Protein AF-A0A9P5GMZ1-F1 (afdb_monomer_lite)

Secondary structure (DSSP, 8-state):
---PPPP-----PPPPPBSS-HHHHHHHHTTTSBPPPPPTTS-S---SEEEEEEEEEPPPP----------SEEE---S--TTPEEEEEEESBSSSHHHHHHHTB-HHHHHHHHHHHHTSSPTTT----HHHHHHHHHGGGGSGGGTTS-HHHHHHHTTB-HHHHHHHT-GGGHHHHTTS-HHHHHHHHHHHHHHHHHHHHHHHHHHHHHHHHHHHHHTS-PPP--------------PPEEE--TTTTT--TTTEEE-S-PPPPTTEEEEEEEEEGGGGSTT--SB-TTS-B--GGGPBPS-SSS-SSS-B---BS-HHHHHHHHHHHHHH-TTS-EEEEEEEEEGGGT-

pLDDT: mean 80.07, std 18.97, range [28.88, 98.56]

Radius of gyration: 24.17 Å; chains: 1; bounding box: 65×78×61 Å

Foldseek 3Di:
DDDDDDDPPPDPDDFADFLDDPLLVVLCVVLVQWPDQDDCPPDDDPPQKTKGKFFEAEADFPPDDDDPDDFQAEDEDPDRDRPDIDIDIAGGHPDDLVLVVQLFFDSVLSVVLSVCVSPDDDCVVPVDDSLNSVLVLLCCCVDPVCVPPDLLVSCVVSGGHPLLSCLLVVVVLVVVSVQDDSSVSSSQLSVLSSLLSVLVSVLSNVVSVVSVVVVVVVPDDDDDDDDDDDDDDDDDPCRHYRYDHVVSLVDQPSRYGHDNDDDADDQWQKWKAKAFSSLQPVQHRCQDNVRDGDCRSQWDDACGPVRPPHIDHDIDSDVVVRVSRNVSNCSNHVSTHMDMDMDIGGPVVVD

Structure (mmCIF, N/CA/C/O backbone):
data_AF-A0A9P5GMZ1-F1
#
_entry.id   AF-A0A9P5GMZ1-F1
#
loop_
_atom_site.group_PDB
_atom_site.id
_atom_site.type_symbol
_atom_site.label_atom_id
_atom_site.label_alt_id
_atom_site.label_comp_id
_atom_site.label_asym_id
_atom_site.label_entity_id
_atom_site.label_seq_id
_atom_site.pdbx_PDB_ins_code
_atom_site.Cartn_x
_atom_site.Cartn_y
_atom_site.Cartn_z
_atom_site.occupancy
_atom_site.B_iso_or_equiv
_atom_site.auth_seq_id
_atom_site.auth_comp_id
_atom_site.auth_asym_id
_atom_site.auth_atom_id
_atom_site.pdbx_PDB_model_num
ATOM 1 N N . MET A 1 1 ? -35.185 -45.857 3.280 1.00 38.97 1 MET A N 1
ATOM 2 C CA . MET A 1 1 ? -34.157 -45.418 4.245 1.00 38.97 1 MET A CA 1
ATOM 3 C C . MET A 1 1 ? -33.843 -43.975 3.920 1.00 38.97 1 MET A C 1
ATOM 5 O O . MET A 1 1 ? -33.445 -43.698 2.798 1.00 38.97 1 MET A O 1
ATOM 9 N N . SER A 1 2 ? -34.189 -43.076 4.838 1.00 28.88 2 SER A N 1
ATOM 10 C CA . SER A 1 2 ? -34.120 -41.627 4.646 1.00 28.88 2 SER A CA 1
ATOM 11 C C . SER A 1 2 ? -32.676 -41.163 4.826 1.00 28.88 2 SER A C 1
ATOM 13 O O . SER A 1 2 ? -32.084 -41.439 5.868 1.00 28.88 2 SER A O 1
ATOM 15 N N . LEU A 1 3 ? -32.110 -40.498 3.820 1.00 32.78 3 LEU A N 1
ATOM 16 C CA . LEU A 1 3 ? -30.831 -39.801 3.936 1.00 32.78 3 LEU A CA 1
ATOM 17 C C . LEU A 1 3 ? -31.092 -38.498 4.696 1.00 32.78 3 LEU A C 1
ATOM 19 O O . LEU A 1 3 ? -31.653 -37.552 4.146 1.00 32.78 3 LEU A O 1
ATOM 23 N N . GLN A 1 4 ? -30.748 -38.478 5.982 1.00 30.50 4 GLN A N 1
ATOM 24 C CA . GLN A 1 4 ? -30.703 -37.244 6.756 1.00 30.50 4 GLN A CA 1
ATOM 25 C C . GLN A 1 4 ? -29.521 -36.405 6.269 1.00 30.50 4 GLN A C 1
ATOM 27 O O . GLN A 1 4 ? -28.371 -36.838 6.337 1.00 30.50 4 GLN A O 1
ATOM 32 N N . ALA A 1 5 ? -29.829 -35.209 5.770 1.00 33.34 5 ALA A N 1
ATOM 33 C CA . ALA A 1 5 ? -28.854 -34.160 5.535 1.00 33.34 5 ALA A CA 1
ATOM 34 C C . ALA A 1 5 ? -28.214 -33.762 6.873 1.00 33.34 5 ALA A C 1
ATOM 36 O O . ALA A 1 5 ? -28.912 -33.466 7.844 1.00 33.34 5 ALA A O 1
ATOM 37 N N . ILE A 1 6 ? -26.884 -33.792 6.911 1.00 30.78 6 ILE A N 1
ATOM 38 C CA . ILE A 1 6 ? -26.080 -33.258 8.008 1.00 30.78 6 ILE A CA 1
ATOM 39 C C . ILE A 1 6 ? -26.164 -31.727 7.902 1.00 3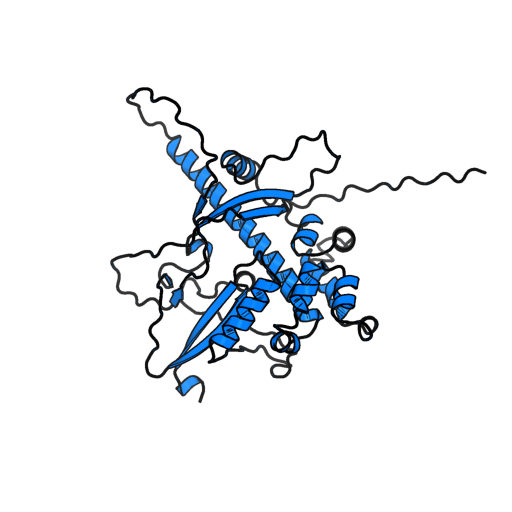0.78 6 ILE A C 1
ATOM 41 O O . ILE A 1 6 ? -25.919 -31.204 6.814 1.00 30.78 6 ILE A O 1
ATOM 45 N N . PRO A 1 7 ? -26.528 -30.995 8.968 1.00 30.86 7 PRO A N 1
ATOM 46 C CA . PRO A 1 7 ? -26.511 -29.542 8.930 1.00 30.86 7 PRO A CA 1
ATOM 47 C C . PRO A 1 7 ? -25.060 -29.055 8.880 1.00 30.86 7 PRO A C 1
ATOM 49 O O . PRO A 1 7 ? -24.250 -29.440 9.726 1.00 30.86 7 PRO A O 1
ATOM 52 N N . GLU A 1 8 ? -24.740 -28.209 7.899 1.00 31.30 8 GLU A N 1
ATOM 53 C CA . GLU A 1 8 ? -23.496 -27.441 7.878 1.00 31.30 8 GLU A CA 1
ATOM 54 C C . GLU A 1 8 ? -23.485 -26.499 9.085 1.00 31.30 8 GLU A C 1
ATOM 56 O O . GLU A 1 8 ? -24.127 -25.449 9.109 1.00 31.30 8 GLU A O 1
ATOM 61 N N . HIS A 1 9 ? -22.777 -26.914 10.131 1.00 29.08 9 HIS A N 1
ATOM 62 C CA . HIS A 1 9 ? -22.384 -26.034 11.215 1.00 29.08 9 HIS A CA 1
ATOM 63 C C . HIS A 1 9 ? -21.284 -25.117 10.672 1.00 29.08 9 HIS A C 1
ATOM 65 O O . HIS A 1 9 ? -20.116 -25.501 10.631 1.00 29.08 9 HIS A O 1
ATOM 71 N N . HIS A 1 10 ? -21.651 -23.906 10.250 1.00 34.41 10 HIS A N 1
ATOM 72 C CA . HIS A 1 10 ? -20.698 -22.804 10.177 1.00 34.41 10 HIS A CA 1
ATOM 73 C C . HIS A 1 10 ? -20.187 -22.569 11.602 1.00 34.41 10 HIS A C 1
ATOM 75 O O . HIS A 1 10 ? -20.906 -22.051 12.453 1.00 34.41 10 HIS A O 1
ATOM 81 N N . ALA A 1 11 ? -18.986 -23.063 11.898 1.00 38.03 11 ALA A N 1
ATOM 82 C CA . ALA A 1 11 ? -18.299 -22.709 13.124 1.00 38.03 11 ALA A CA 1
ATOM 83 C C . ALA A 1 11 ? -17.930 -21.227 13.016 1.00 38.03 11 ALA A C 1
ATOM 85 O O . ALA A 1 11 ? -17.175 -20.853 12.119 1.00 38.03 11 ALA A O 1
ATOM 86 N N . ASP A 1 12 ? -18.490 -20.398 13.896 1.00 46.97 12 ASP A N 1
ATOM 87 C CA . ASP A 1 12 ? -18.088 -19.002 14.033 1.00 46.97 12 ASP A CA 1
ATOM 88 C C . ASP A 1 12 ? -16.585 -18.970 14.323 1.00 46.97 12 ASP A C 1
ATOM 90 O O . ASP A 1 12 ? -16.119 -19.413 15.378 1.00 46.97 12 ASP A O 1
ATOM 94 N N . LEU A 1 13 ? -15.815 -18.515 13.337 1.00 49.97 13 LEU A N 1
ATOM 95 C CA . LEU A 1 13 ? -14.371 -18.401 13.455 1.00 49.97 13 LEU A CA 1
ATOM 96 C C . LEU A 1 13 ? -14.048 -17.381 14.557 1.00 49.97 13 LEU A C 1
ATOM 98 O O . LEU A 1 13 ? -14.678 -16.320 14.617 1.00 49.97 13 LEU A O 1
ATOM 102 N N . PRO A 1 14 ? -13.086 -17.678 15.447 1.00 48.94 14 PRO A N 1
ATOM 103 C CA . PRO A 1 14 ? -12.732 -16.766 16.522 1.00 48.94 14 PRO A CA 1
ATOM 104 C C . PRO A 1 14 ? -12.206 -15.456 15.933 1.00 48.94 14 PRO A C 1
ATOM 106 O O . PRO A 1 14 ? -11.262 -15.456 15.148 1.00 48.94 14 PRO A O 1
ATOM 109 N N . SER A 1 15 ? -12.806 -14.331 16.323 1.00 58.62 15 SER A N 1
ATOM 110 C CA . SER A 1 15 ? -12.345 -13.007 15.904 1.00 58.62 15 SER A CA 1
ATOM 111 C C . SER A 1 15 ? -10.992 -12.700 16.556 1.00 58.62 15 SER A C 1
ATOM 113 O O . SER A 1 15 ? -10.817 -12.915 17.758 1.00 58.62 15 SER A O 1
ATOM 115 N N . GLY A 1 16 ? -10.035 -12.192 15.772 1.00 61.75 16 GLY A N 1
ATOM 116 C CA . GLY A 1 16 ? -8.729 -11.750 16.269 1.00 61.75 16 GLY A CA 1
ATOM 117 C C . GLY A 1 16 ? -8.813 -10.589 17.279 1.00 61.75 16 GLY A C 1
ATOM 118 O O . GLY A 1 16 ? -9.892 -10.035 17.517 1.00 61.75 16 GLY A O 1
ATOM 119 N N . PRO A 1 17 ? -7.680 -10.190 17.889 1.00 75.31 17 PRO A N 1
ATOM 120 C CA . PRO A 1 17 ? -7.644 -9.072 18.831 1.00 75.31 17 PRO A CA 1
ATOM 121 C C . PRO A 1 17 ? -8.205 -7.785 18.203 1.00 75.31 17 PRO A C 1
ATOM 123 O O . PRO A 1 17 ? -7.976 -7.480 17.031 1.00 75.31 17 PRO A O 1
ATOM 126 N N . SER A 1 18 ? -8.969 -7.027 18.998 1.00 81.69 18 SER A N 1
ATOM 127 C CA . SER A 1 18 ? -9.595 -5.775 18.554 1.00 81.69 18 SER A CA 1
ATOM 128 C C . SER A 1 18 ? -8.550 -4.691 18.307 1.00 81.69 18 SER A C 1
ATOM 130 O O . SER A 1 18 ? -7.739 -4.389 19.183 1.00 81.69 18 SER A O 1
ATOM 132 N N . VAL A 1 19 ? -8.652 -4.026 17.157 1.00 88.62 19 VAL A N 1
ATOM 133 C CA . VAL A 1 19 ? -7.788 -2.907 16.751 1.00 88.62 19 VAL A CA 1
ATOM 134 C C . VAL A 1 19 ? -8.038 -1.667 17.607 1.00 88.62 19 VAL A C 1
ATOM 136 O O . VAL A 1 19 ? -7.125 -0.891 17.888 1.00 88.62 19 VAL A O 1
ATOM 139 N N . PHE A 1 20 ? -9.285 -1.445 18.024 1.00 90.31 20 PHE A N 1
ATOM 140 C CA . PHE A 1 20 ? -9.672 -0.271 18.801 1.00 90.31 20 PHE A CA 1
ATOM 141 C C . PHE A 1 20 ? -10.100 -0.672 20.209 1.00 90.31 20 PHE A C 1
ATOM 143 O O . PHE A 1 20 ? -10.841 -1.634 20.417 1.00 90.31 20 PHE A O 1
ATOM 150 N N . THR A 1 21 ? -9.693 0.118 21.200 1.00 92.19 21 THR A N 1
ATOM 151 C CA . THR A 1 21 ? -10.260 0.015 22.549 1.00 92.19 21 THR A CA 1
ATOM 152 C C . THR A 1 21 ? -11.706 0.511 22.549 1.00 92.19 21 THR A C 1
ATOM 154 O O . THR A 1 21 ? -12.061 1.430 21.808 1.00 92.19 21 THR A O 1
ATOM 157 N N . LEU A 1 22 ? -12.540 -0.006 23.457 1.00 90.50 22 LEU A N 1
ATOM 158 C CA . LEU A 1 22 ? -13.929 0.452 23.603 1.00 90.50 22 LEU A CA 1
ATOM 159 C C . LEU A 1 22 ? -14.025 1.973 23.829 1.00 90.50 22 LEU A C 1
ATOM 161 O O . LEU A 1 22 ? -14.953 2.628 23.359 1.00 90.50 22 LEU A O 1
ATOM 165 N N . GLN A 1 23 ? -13.044 2.552 24.528 1.00 91.50 23 GLN A N 1
ATOM 166 C CA . GLN A 1 23 ? -12.979 3.995 24.748 1.00 91.50 23 GLN A CA 1
ATOM 167 C C . GLN A 1 23 ? -12.700 4.770 23.452 1.00 91.50 23 GLN A C 1
ATOM 169 O O . GLN A 1 23 ? -13.291 5.831 23.246 1.00 91.50 23 GLN A O 1
ATOM 174 N N . GLN A 1 24 ? -11.822 4.258 22.584 1.00 92.94 24 GLN A N 1
ATOM 175 C CA . GLN A 1 24 ? -11.557 4.856 21.275 1.00 92.94 24 GLN A CA 1
ATOM 176 C C . GLN A 1 24 ? -12.780 4.753 20.364 1.00 92.94 24 GLN A C 1
ATOM 178 O O . GLN A 1 24 ? -13.147 5.761 19.768 1.00 92.94 24 GLN A O 1
ATOM 183 N N . ILE A 1 25 ? -13.450 3.593 20.324 1.00 91.44 25 ILE A N 1
ATOM 184 C CA . ILE A 1 25 ? -14.681 3.389 19.541 1.00 91.44 25 ILE A CA 1
ATOM 185 C C . ILE A 1 25 ? -15.734 4.429 19.932 1.00 91.44 25 ILE A C 1
ATOM 187 O O . ILE A 1 25 ? -16.154 5.214 19.086 1.00 91.44 25 ILE A O 1
ATOM 191 N N . ARG A 1 26 ? -16.064 4.530 21.228 1.00 91.06 26 ARG A N 1
ATOM 192 C CA . ARG A 1 26 ? -17.023 5.531 21.729 1.00 91.06 26 ARG A CA 1
ATOM 193 C C . ARG A 1 26 ? -16.610 6.957 21.375 1.00 91.06 26 ARG A C 1
ATOM 195 O O . ARG A 1 26 ? -17.437 7.762 20.971 1.00 91.06 26 ARG A O 1
ATOM 202 N N . CYS A 1 27 ? -15.322 7.283 21.499 1.00 91.50 27 CYS A N 1
ATOM 203 C CA . CYS A 1 27 ? -14.821 8.613 21.155 1.00 91.50 27 CYS A CA 1
ATOM 204 C C . CYS A 1 27 ? -14.981 8.942 19.659 1.00 91.50 27 CYS A C 1
ATOM 206 O O . CYS A 1 27 ? -15.192 10.108 19.316 1.00 91.50 27 CYS A O 1
ATOM 208 N N . LEU A 1 28 ? -14.827 7.952 18.777 1.00 91.75 28 LEU A N 1
ATOM 209 C CA . LEU A 1 28 ? -14.994 8.111 17.332 1.00 91.75 28 LEU A CA 1
ATOM 210 C C . LEU A 1 28 ? -16.475 8.153 16.928 1.00 91.75 28 LEU A C 1
ATOM 212 O O . LEU A 1 28 ? -16.826 8.924 16.038 1.00 91.75 28 LEU A O 1
ATOM 216 N N . GLU A 1 29 ? -17.341 7.398 17.605 1.00 91.69 29 GLU A N 1
ATOM 217 C CA . GLU A 1 29 ? -18.803 7.446 17.442 1.00 91.69 29 GLU A CA 1
ATOM 218 C C . GLU A 1 29 ? -19.382 8.794 17.886 1.00 91.69 29 GLU A C 1
ATOM 220 O O . GLU A 1 29 ? -20.128 9.424 17.144 1.00 91.69 29 GLU A O 1
ATOM 225 N N . GLU A 1 30 ? -18.972 9.303 19.054 1.00 89.50 30 GLU A N 1
ATOM 226 C CA . GLU A 1 30 ? -19.336 10.646 19.536 1.00 89.50 30 GLU A CA 1
ATOM 227 C C . GLU A 1 30 ? -18.881 11.761 18.581 1.00 89.50 30 GLU A C 1
ATOM 229 O O . GLU A 1 30 ? -19.400 12.874 18.624 1.00 89.50 30 GLU A O 1
ATOM 234 N N . ALA A 1 31 ? -17.866 11.493 17.757 1.00 87.25 31 ALA A N 1
ATOM 235 C CA . ALA A 1 31 ? -17.386 12.411 16.731 1.00 87.25 31 ALA A CA 1
ATOM 236 C C . ALA A 1 31 ? -18.064 12.195 15.366 1.00 87.25 31 ALA A C 1
ATOM 238 O O . ALA A 1 31 ? -17.656 12.843 14.410 1.00 87.25 31 ALA A O 1
ATOM 239 N N . ALA A 1 32 ? -19.040 11.286 15.260 1.00 88.50 32 ALA A N 1
ATOM 240 C CA . ALA A 1 32 ? -19.669 10.868 14.005 1.00 88.50 32 ALA A CA 1
ATOM 241 C C . ALA A 1 32 ? -18.669 10.382 12.931 1.00 88.50 32 ALA A C 1
ATOM 243 O O . ALA A 1 32 ? -18.968 10.425 11.740 1.00 88.50 32 ALA A O 1
ATOM 244 N N . ILE A 1 33 ? -17.484 9.913 13.351 1.00 89.56 33 ILE A N 1
ATOM 245 C CA . ILE A 1 33 ? -16.459 9.351 12.457 1.00 89.56 33 ILE A CA 1
ATOM 246 C C . ILE A 1 33 ? -16.747 7.880 12.206 1.00 89.56 33 ILE A C 1
ATOM 248 O O . ILE A 1 33 ? -16.778 7.457 11.057 1.00 89.56 33 ILE A O 1
ATOM 252 N N . LEU A 1 34 ? -16.949 7.104 13.276 1.00 89.44 34 LEU A N 1
ATOM 253 C CA . LEU A 1 34 ? -17.457 5.741 13.165 1.00 89.44 34 LEU A CA 1
ATOM 254 C C . LEU A 1 34 ? -18.974 5.796 13.227 1.00 89.44 34 LEU A C 1
ATOM 256 O O . LEU A 1 34 ? -19.544 6.222 14.233 1.00 89.44 34 LEU A O 1
ATOM 260 N N . LEU A 1 35 ? -19.630 5.350 12.162 1.00 85.31 35 LEU A N 1
ATOM 261 C CA . LEU A 1 35 ? -21.081 5.265 12.154 1.00 85.31 35 LEU A CA 1
ATOM 262 C C . LEU A 1 35 ? -21.533 4.119 13.073 1.00 85.31 35 LEU A C 1
ATOM 264 O O . LEU A 1 35 ? -20.848 3.086 13.130 1.00 85.31 35 LEU A O 1
ATOM 268 N N . PRO A 1 36 ? -22.641 4.288 13.822 1.00 75.00 36 PRO A N 1
ATOM 269 C CA . PRO A 1 36 ? -23.199 3.226 14.647 1.00 75.00 36 PRO A CA 1
ATOM 270 C C . PRO A 1 36 ? -23.481 1.988 13.804 1.00 75.00 36 PRO A C 1
ATOM 272 O O . PRO A 1 36 ? -23.878 2.091 12.642 1.00 75.00 36 PRO A O 1
ATOM 275 N N . GLU A 1 37 ? -23.285 0.820 14.400 1.00 69.81 37 GLU A N 1
ATOM 276 C CA . GLU A 1 37 ? -23.692 -0.423 13.763 1.00 69.81 37 GLU A CA 1
ATOM 277 C C . GLU A 1 37 ? -25.227 -0.429 13.610 1.00 69.81 37 GLU A C 1
ATOM 279 O O . GLU A 1 37 ? -25.933 -0.053 14.557 1.00 69.81 37 GLU A O 1
ATOM 284 N N . PRO A 1 38 ? -25.776 -0.772 12.430 1.00 56.91 38 PRO A N 1
ATOM 285 C CA . PRO A 1 38 ? -27.218 -0.920 12.281 1.00 56.91 38 PRO A CA 1
ATOM 286 C C . PRO A 1 38 ? -27.727 -1.966 13.283 1.00 56.91 38 PRO A C 1
ATOM 288 O O . PRO A 1 38 ? -27.094 -2.997 13.490 1.00 56.91 38 PRO A O 1
ATOM 291 N N . GLN A 1 39 ? -28.847 -1.669 13.951 1.00 48.81 39 GLN A N 1
ATOM 292 C CA . GLN A 1 39 ? -29.361 -2.497 15.046 1.00 48.81 39 GLN A CA 1
ATOM 293 C C . GLN A 1 39 ? -29.516 -3.982 14.651 1.00 48.81 39 GLN A C 1
ATOM 295 O O . GLN A 1 39 ? -29.902 -4.263 13.515 1.00 48.81 39 GLN A O 1
ATOM 300 N N . PRO A 1 40 ? -29.317 -4.925 15.599 1.00 48.59 40 PRO A N 1
ATOM 301 C CA . PRO A 1 40 ? -29.190 -6.375 15.364 1.00 48.59 40 PRO A CA 1
ATOM 302 C C . PRO A 1 40 ? -30.437 -7.087 14.802 1.00 48.59 40 PRO A C 1
ATOM 304 O O . PRO A 1 40 ? -30.463 -8.309 14.698 1.00 48.59 40 PRO A O 1
ATOM 307 N N . ASN A 1 41 ? -31.473 -6.352 14.402 1.00 41.69 41 ASN A N 1
ATOM 308 C CA . ASN A 1 41 ? -32.699 -6.919 13.844 1.00 41.69 41 ASN A CA 1
ATOM 309 C C . ASN A 1 41 ? -32.604 -7.181 12.326 1.00 41.69 41 ASN A C 1
ATOM 311 O O . ASN A 1 41 ? -33.591 -7.594 11.720 1.00 41.69 41 ASN A O 1
ATOM 315 N N . ALA A 1 42 ? -31.437 -6.967 11.706 1.00 41.31 42 ALA A N 1
ATOM 316 C CA . ALA A 1 42 ? -31.177 -7.286 10.304 1.00 41.31 42 ALA A CA 1
ATOM 317 C C . ALA A 1 42 ? -29.862 -8.080 10.145 1.00 41.31 42 ALA A C 1
ATOM 319 O O . ALA A 1 42 ? -28.789 -7.520 9.952 1.00 41.31 42 ALA A O 1
ATOM 320 N N . SER A 1 43 ? -30.005 -9.408 10.156 1.00 36.84 43 SER A N 1
ATOM 321 C CA . SER A 1 43 ? -28.990 -10.438 9.875 1.00 36.84 43 SER A CA 1
ATOM 322 C C . SER A 1 43 ? -27.922 -10.671 10.956 1.00 36.84 43 SER A C 1
ATOM 324 O O . SER A 1 43 ? -27.332 -9.753 11.510 1.00 36.84 43 SER A O 1
ATOM 326 N N . ALA A 1 44 ? -27.697 -11.951 11.250 1.00 33.72 44 ALA A N 1
ATOM 327 C CA . ALA A 1 44 ? -26.993 -12.480 12.413 1.00 33.72 44 ALA A CA 1
ATOM 328 C C . ALA A 1 44 ? -25.458 -12.336 12.403 1.00 33.72 44 ALA A C 1
ATOM 330 O O . ALA A 1 44 ? -24.806 -12.953 13.235 1.00 33.72 44 ALA A O 1
ATOM 331 N N . ASN A 1 45 ? -24.877 -11.508 11.533 1.00 39.34 45 ASN A N 1
ATOM 332 C CA . ASN A 1 45 ? -23.431 -11.314 11.473 1.00 39.34 45 ASN A CA 1
ATOM 333 C C . ASN A 1 45 ? -23.124 -9.825 11.649 1.00 39.34 45 ASN A C 1
ATOM 335 O O . ASN A 1 45 ? -23.180 -9.061 10.685 1.00 39.34 45 ASN A O 1
ATOM 339 N N . ALA A 1 46 ? -22.798 -9.414 12.880 1.00 54.28 46 ALA A N 1
ATOM 340 C CA . ALA A 1 46 ? -22.074 -8.166 13.115 1.00 54.28 46 ALA A CA 1
ATOM 341 C C . ALA A 1 46 ? -20.835 -8.206 12.214 1.00 54.28 46 ALA A C 1
ATOM 343 O O . ALA A 1 46 ? -19.986 -9.078 12.382 1.00 54.28 46 ALA A O 1
ATOM 344 N N . SER A 1 47 ? -20.786 -7.367 11.178 1.00 65.69 47 SER A N 1
ATOM 345 C CA . SER A 1 47 ? -20.028 -7.661 9.953 1.00 65.69 47 SER A CA 1
ATOM 346 C C . SER A 1 47 ? -18.505 -7.528 10.090 1.00 65.69 47 SER A C 1
ATOM 348 O O . SER A 1 47 ? -17.845 -7.255 9.092 1.00 65.69 47 SER A O 1
ATOM 350 N N . GLY A 1 48 ? -17.963 -7.549 11.315 1.00 81.94 48 GLY A N 1
ATOM 351 C CA . GLY A 1 48 ? -16.550 -7.324 11.647 1.00 81.94 48 GLY A CA 1
ATOM 352 C C . GLY A 1 48 ? -15.987 -5.961 11.207 1.00 81.94 48 GLY A C 1
ATOM 353 O O . GLY A 1 48 ? -14.837 -5.636 11.506 1.00 81.94 48 GLY A O 1
ATOM 354 N N . LYS A 1 49 ? -16.793 -5.145 10.517 1.00 89.25 49 LYS A N 1
ATOM 355 C CA . LYS A 1 49 ? -16.443 -3.887 9.854 1.00 89.25 49 LYS A CA 1
ATOM 356 C C . LYS A 1 49 ? -17.251 -2.745 10.447 1.00 89.25 49 LYS A C 1
ATOM 358 O O . LYS A 1 49 ? -18.397 -2.913 10.857 1.00 89.25 49 LYS A O 1
ATOM 363 N N . ARG A 1 50 ? -16.678 -1.545 10.432 1.00 89.50 50 ARG A N 1
ATOM 364 C CA . ARG A 1 50 ? -17.382 -0.306 10.774 1.00 89.50 50 ARG A CA 1
ATOM 365 C C . ARG A 1 50 ? -17.211 0.713 9.665 1.00 89.50 50 ARG A C 1
ATOM 367 O O . ARG A 1 50 ? -16.122 0.874 9.124 1.00 89.50 50 ARG A O 1
ATOM 374 N N . LYS A 1 51 ? -18.284 1.438 9.360 1.00 90.62 51 LYS A N 1
ATOM 375 C CA . LYS A 1 51 ? -18.241 2.506 8.366 1.00 90.62 51 LYS A CA 1
ATOM 376 C C . LYS A 1 51 ? -17.600 3.757 8.961 1.00 90.62 51 LYS A C 1
ATOM 378 O O . LYS A 1 51 ? -18.049 4.256 9.994 1.00 90.62 51 LYS A O 1
ATOM 383 N N . VAL A 1 52 ? -16.571 4.257 8.290 1.00 88.50 52 VAL A N 1
ATOM 384 C CA . VAL A 1 52 ? -15.887 5.518 8.578 1.00 88.50 52 VAL A CA 1
ATOM 385 C C . VAL A 1 52 ? -16.463 6.603 7.675 1.00 88.50 52 VAL A C 1
ATOM 387 O O . VAL A 1 52 ? -16.657 6.370 6.486 1.00 88.50 52 VAL A O 1
ATOM 390 N N . SER A 1 53 ? -16.719 7.791 8.220 1.00 89.56 53 SER A N 1
ATOM 391 C CA . SER A 1 53 ? -17.105 8.983 7.462 1.00 89.56 53 SER A CA 1
ATOM 392 C C . SER A 1 53 ? -16.373 10.205 8.010 1.00 89.56 53 SER A C 1
ATOM 394 O O . SER A 1 53 ? -16.691 10.688 9.095 1.00 89.56 53 SER A O 1
ATOM 396 N N . ALA A 1 54 ? -15.371 10.703 7.283 1.00 84.62 54 ALA A N 1
ATOM 397 C CA . ALA A 1 54 ? -14.571 11.844 7.728 1.00 84.62 54 ALA A CA 1
ATOM 398 C C . ALA A 1 54 ? -13.982 12.642 6.560 1.00 84.62 54 ALA A C 1
ATOM 400 O O . ALA A 1 54 ? -13.773 12.125 5.461 1.00 84.62 54 ALA A O 1
ATOM 401 N N . VAL A 1 55 ? -13.671 13.910 6.830 1.00 83.25 55 VAL A N 1
ATOM 402 C CA . VAL A 1 55 ? -12.850 14.749 5.947 1.00 83.25 55 VAL A CA 1
ATOM 403 C C . VAL A 1 55 ? -11.405 14.691 6.432 1.00 83.25 55 VAL A C 1
ATOM 405 O O . VAL A 1 55 ? -11.147 14.924 7.613 1.00 83.25 55 VAL A O 1
ATOM 408 N N . PHE A 1 56 ? -10.461 14.409 5.535 1.00 79.81 56 PHE A N 1
ATOM 409 C CA . PHE A 1 56 ? -9.029 14.395 5.843 1.00 79.81 56 PHE A CA 1
ATOM 410 C C . PHE A 1 56 ? -8.368 15.656 5.287 1.00 79.81 56 PHE A C 1
ATOM 412 O O . PHE A 1 56 ? -8.459 15.934 4.091 1.00 79.81 56 PHE A O 1
ATOM 419 N N . SER A 1 57 ? -7.704 16.415 6.156 1.00 77.25 57 SER A N 1
ATOM 420 C CA . SER A 1 57 ? -7.039 17.668 5.785 1.00 77.25 57 SER A CA 1
ATOM 421 C C . SER A 1 57 ? -5.529 17.490 5.705 1.00 77.25 57 SER A C 1
ATOM 423 O O . SER A 1 57 ? -4.933 16.908 6.612 1.00 77.25 57 SER A O 1
ATOM 425 N N . ALA A 1 58 ? -4.921 18.058 4.660 1.00 70.19 58 ALA A N 1
ATOM 426 C CA . ALA A 1 58 ? -3.474 18.061 4.470 1.00 70.19 58 ALA A CA 1
ATOM 427 C C . ALA A 1 58 ? -2.734 18.781 5.618 1.00 70.19 58 ALA A C 1
ATOM 429 O O . ALA A 1 58 ? -3.265 19.753 6.177 1.00 70.19 58 ALA A O 1
ATOM 430 N N . PRO A 1 59 ? -1.487 18.376 5.919 1.00 68.75 59 PRO A N 1
ATOM 431 C CA . PRO A 1 59 ? -0.581 19.157 6.750 1.00 68.75 59 PRO A CA 1
ATOM 432 C C . PRO A 1 59 ? -0.448 20.594 6.232 1.00 68.75 59 PRO A C 1
ATOM 434 O O . PRO A 1 59 ? -0.195 20.822 5.051 1.00 68.75 59 PRO A O 1
ATOM 437 N N . ARG A 1 60 ? -0.605 21.581 7.119 1.00 65.75 60 ARG A N 1
ATOM 438 C CA . ARG A 1 60 ? -0.365 22.993 6.784 1.00 65.75 60 ARG A CA 1
ATOM 439 C C . ARG A 1 60 ? 1.131 23.295 6.846 1.00 65.75 60 ARG A C 1
ATOM 441 O O . ARG A 1 60 ? 1.802 22.809 7.755 1.00 65.75 60 ARG A O 1
ATOM 448 N N . SER A 1 61 ? 1.627 24.144 5.941 1.00 57.84 61 SER A N 1
ATOM 449 C CA . SER A 1 61 ? 2.977 24.706 6.051 1.00 57.84 61 SER A CA 1
ATOM 450 C C . SER A 1 61 ? 3.130 25.402 7.399 1.00 57.84 61 SER A C 1
ATOM 452 O O . SER A 1 61 ? 2.425 26.365 7.705 1.00 57.84 61 SER A O 1
ATOM 454 N N . VAL A 1 62 ? 4.045 24.894 8.217 1.00 54.41 62 VAL A N 1
ATOM 455 C CA . VAL A 1 62 ? 4.478 25.564 9.437 1.00 54.41 62 VAL A CA 1
ATOM 456 C C . VAL A 1 62 ? 5.503 26.617 9.044 1.00 54.41 62 VAL A C 1
ATOM 458 O O . VAL A 1 62 ? 6.661 26.316 8.782 1.00 54.41 62 VAL A O 1
ATOM 461 N N . SER A 1 63 ? 5.075 27.874 8.990 1.00 41.88 63 SER A N 1
ATOM 462 C CA . SER A 1 63 ? 5.979 29.021 8.974 1.00 41.88 63 SER A CA 1
ATOM 463 C C . SER A 1 63 ? 6.589 29.192 10.369 1.00 41.88 63 SER A C 1
ATOM 465 O O . SER A 1 63 ? 6.218 30.088 11.124 1.00 41.88 63 SER A O 1
ATOM 467 N N . SER A 1 64 ? 7.509 28.305 10.756 1.00 41.78 64 SER A N 1
ATOM 468 C CA . SER A 1 64 ? 8.304 28.502 11.966 1.00 41.78 64 SER A CA 1
ATOM 469 C C . SER A 1 64 ? 9.469 29.438 11.660 1.00 41.78 64 SER A C 1
ATOM 471 O O . SER A 1 64 ? 10.497 29.048 11.111 1.00 41.78 64 SER A O 1
ATOM 473 N N . SER A 1 65 ? 9.293 30.698 12.043 1.00 45.62 65 SER A N 1
ATOM 474 C CA . SER A 1 65 ? 10.389 31.612 12.337 1.00 45.62 65 SER A CA 1
ATOM 475 C C . SER A 1 65 ? 11.355 30.977 13.352 1.00 45.62 65 SER A C 1
ATOM 477 O O . SER A 1 65 ? 10.906 30.479 14.382 1.00 45.62 65 SER A O 1
ATOM 479 N N . SER A 1 66 ? 12.659 31.064 13.052 1.00 42.78 66 SER A N 1
ATOM 480 C CA . SER A 1 66 ? 13.849 30.794 13.890 1.00 42.78 66 SER A CA 1
ATOM 481 C C . SER A 1 66 ? 14.128 29.352 14.356 1.00 42.78 66 SER A C 1
ATOM 483 O O . SER A 1 66 ? 13.585 28.925 15.363 1.00 42.78 66 SER A O 1
ATOM 485 N N . THR A 1 67 ? 15.078 28.660 13.708 1.00 40.16 67 THR A N 1
ATOM 486 C CA . THR A 1 67 ? 16.493 28.525 14.144 1.00 40.16 67 THR A CA 1
ATOM 487 C C . THR A 1 67 ? 17.347 27.983 12.990 1.00 40.16 67 THR A C 1
ATOM 489 O O . THR A 1 67 ? 16.851 27.300 12.105 1.00 40.16 67 THR A O 1
ATOM 492 N N . SER A 1 68 ? 18.626 28.350 12.973 1.00 43.34 68 SER A N 1
ATOM 493 C CA . SER A 1 68 ? 19.630 28.136 11.922 1.00 43.34 68 SER A CA 1
ATOM 494 C C . SER A 1 68 ? 20.059 26.671 11.728 1.00 43.34 68 SER A C 1
ATOM 496 O O . SER A 1 68 ? 21.218 26.321 11.950 1.00 43.34 68 SER A O 1
ATOM 498 N N . SER A 1 69 ? 19.135 25.817 11.304 1.00 48.12 69 SER A N 1
ATOM 499 C CA . SER A 1 69 ? 19.406 24.446 10.868 1.00 48.12 69 SER A CA 1
ATOM 500 C C . SER A 1 69 ? 18.891 24.330 9.439 1.00 48.12 69 SER A C 1
ATOM 502 O O . SER A 1 69 ? 17.692 24.435 9.207 1.00 48.12 69 SER A O 1
ATOM 504 N N . SER A 1 70 ? 19.791 24.207 8.463 1.00 59.62 70 SER A N 1
ATOM 505 C CA . SER A 1 70 ? 19.387 23.974 7.075 1.00 59.62 70 SER A CA 1
ATOM 506 C C . SER A 1 70 ? 18.663 22.627 7.025 1.00 59.62 70 SER A C 1
ATOM 508 O O . SER A 1 70 ? 19.301 21.604 7.266 1.00 59.62 70 SER A O 1
ATOM 510 N N . SER A 1 71 ? 17.347 22.616 6.791 1.00 62.47 71 SER A N 1
ATOM 511 C CA . SER A 1 71 ? 16.577 21.374 6.644 1.00 62.47 71 SER A CA 1
ATOM 512 C C . SER A 1 71 ? 17.223 20.494 5.570 1.00 62.47 71 SER A C 1
ATOM 514 O O . SER A 1 71 ? 17.598 20.998 4.510 1.00 62.47 71 SER A O 1
ATOM 516 N N . SER A 1 72 ? 17.379 19.197 5.840 1.00 70.44 72 SER A N 1
ATOM 517 C CA . SER A 1 72 ? 17.989 18.248 4.898 1.00 70.44 72 SER A CA 1
ATOM 518 C C . SER A 1 72 ? 16.987 17.698 3.880 1.00 70.44 72 SER A C 1
ATOM 520 O O . SER A 1 72 ? 17.401 17.142 2.865 1.00 70.44 72 SER A O 1
ATOM 522 N N . ALA A 1 73 ? 15.683 17.876 4.118 1.00 76.94 73 ALA A N 1
ATOM 523 C CA . ALA A 1 73 ? 14.617 17.428 3.233 1.00 76.94 73 ALA A CA 1
ATOM 524 C C . ALA A 1 73 ? 13.420 18.388 3.208 1.00 76.94 73 ALA A C 1
ATOM 526 O O . ALA A 1 73 ? 13.163 19.148 4.147 1.00 76.94 73 ALA A O 1
ATOM 527 N N . SER A 1 74 ? 12.639 18.293 2.132 1.00 78.75 74 SER A N 1
ATOM 528 C CA . SER A 1 74 ? 11.366 18.991 1.989 1.00 78.75 74 SER A CA 1
ATOM 529 C C . SER A 1 74 ? 10.246 18.077 1.518 1.00 78.75 74 SER A C 1
ATOM 531 O O . SER A 1 74 ? 10.484 17.157 0.741 1.00 78.75 74 SER A O 1
ATOM 533 N N . VAL A 1 75 ? 9.018 18.374 1.942 1.00 79.75 75 VAL A N 1
ATOM 534 C CA . VAL A 1 75 ? 7.807 17.657 1.531 1.00 79.75 75 VAL A CA 1
ATOM 535 C C . VAL A 1 75 ? 6.785 18.648 0.990 1.00 79.75 75 VAL A C 1
ATOM 537 O O . VAL A 1 75 ? 6.446 19.627 1.652 1.00 79.75 75 VAL A O 1
ATOM 540 N N . ALA A 1 76 ? 6.255 18.357 -0.193 1.00 78.69 76 ALA A N 1
ATOM 541 C CA . ALA A 1 76 ? 5.107 19.043 -0.766 1.00 78.69 76 ALA A CA 1
ATOM 542 C C . ALA A 1 76 ? 3.912 18.085 -0.787 1.00 78.69 76 ALA A C 1
ATOM 544 O O . ALA A 1 76 ? 4.067 16.882 -1.002 1.00 78.69 76 ALA A O 1
ATOM 545 N N . THR A 1 77 ? 2.710 18.609 -0.550 1.00 74.50 77 THR A N 1
ATOM 546 C CA . THR A 1 77 ? 1.475 17.823 -0.657 1.00 74.50 77 THR A CA 1
ATOM 547 C C . THR A 1 77 ? 0.707 18.261 -1.895 1.00 74.50 77 THR A C 1
ATOM 549 O O . THR A 1 77 ? 0.457 19.448 -2.093 1.00 74.50 77 THR A O 1
ATOM 552 N N . HIS A 1 78 ? 0.332 17.300 -2.736 1.00 67.94 78 HIS A N 1
ATOM 553 C CA . HIS A 1 78 ? -0.412 17.538 -3.972 1.00 67.94 78 HIS A CA 1
ATOM 554 C C . HIS A 1 78 ? -1.697 16.712 -3.979 1.00 67.94 78 HIS A C 1
ATOM 556 O O . HIS A 1 78 ? -1.768 15.653 -3.362 1.00 67.94 78 HIS A O 1
ATOM 562 N N . GLY A 1 79 ? -2.735 17.206 -4.658 1.00 60.38 79 GLY A N 1
ATOM 563 C CA . GLY A 1 79 ? -3.974 16.449 -4.871 1.00 60.38 79 GLY A CA 1
ATOM 564 C C . GLY A 1 79 ? -4.880 16.281 -3.643 1.00 60.38 79 GLY A C 1
ATOM 565 O O . GLY A 1 79 ? -5.922 15.636 -3.752 1.00 60.38 79 GLY A O 1
ATOM 566 N N . PHE A 1 80 ? -4.553 16.882 -2.492 1.00 63.59 80 PHE A N 1
ATOM 567 C CA . PHE A 1 80 ? -5.467 16.903 -1.350 1.00 63.59 80 PHE A CA 1
ATOM 568 C C . PHE A 1 80 ? -6.706 17.735 -1.676 1.00 63.59 80 PHE A C 1
ATOM 570 O O . PHE A 1 80 ? -6.617 18.932 -1.943 1.00 63.59 80 PHE A O 1
ATOM 577 N N . GLN A 1 81 ? -7.874 17.098 -1.611 1.00 57.59 81 GLN A N 1
ATOM 578 C CA . GLN A 1 81 ? -9.166 17.767 -1.721 1.00 57.59 81 GLN A CA 1
ATOM 579 C C . GLN A 1 81 ? -9.751 17.945 -0.310 1.00 57.59 81 GLN A C 1
ATOM 581 O O . GLN A 1 81 ? -10.420 17.037 0.184 1.00 57.59 81 GLN A O 1
ATOM 586 N N . PRO A 1 82 ? -9.524 19.094 0.361 1.00 57.38 82 PRO A N 1
ATOM 587 C CA . PRO A 1 82 ? -9.852 19.292 1.779 1.00 57.38 82 PRO A CA 1
ATOM 588 C C . PRO A 1 82 ? -11.357 19.310 2.093 1.00 57.38 82 PRO A C 1
ATOM 590 O O . PRO A 1 82 ? -11.727 19.467 3.249 1.00 57.38 82 PRO A O 1
ATOM 593 N N . ASN A 1 83 ? -12.221 19.148 1.086 1.00 61.41 83 ASN A N 1
ATOM 594 C CA . ASN A 1 83 ? -13.678 19.224 1.215 1.00 61.41 83 ASN A CA 1
ATOM 595 C C . ASN A 1 83 ? -14.397 17.937 0.779 1.00 61.41 83 ASN A C 1
ATOM 597 O O . ASN A 1 83 ? -15.623 17.930 0.687 1.00 61.41 83 ASN A O 1
ATOM 601 N N . VAL A 1 84 ? -13.667 16.857 0.483 1.00 71.00 84 VAL A N 1
ATOM 602 C CA . VAL A 1 84 ? -14.288 15.579 0.114 1.00 71.00 84 VAL A CA 1
ATOM 603 C C . VAL A 1 84 ? -14.403 14.692 1.344 1.00 71.00 84 VAL A C 1
ATOM 605 O O . VAL A 1 84 ? -13.404 14.307 1.953 1.00 71.00 84 VAL A O 1
ATOM 608 N N . ILE A 1 85 ? -15.644 14.358 1.694 1.00 78.56 85 ILE A N 1
ATOM 609 C CA . ILE A 1 85 ? -15.942 13.345 2.704 1.00 78.56 85 ILE A CA 1
ATOM 610 C C . ILE A 1 85 ? -15.542 11.994 2.121 1.00 78.56 85 ILE A C 1
ATOM 612 O O . ILE A 1 85 ? -16.055 11.585 1.079 1.00 78.56 85 ILE A O 1
ATOM 616 N N . ARG A 1 86 ? -14.627 11.297 2.794 1.00 81.75 86 ARG A N 1
ATOM 617 C CA . ARG A 1 86 ? -14.293 9.915 2.459 1.00 81.75 86 ARG A CA 1
ATOM 618 C C . ARG A 1 86 ? -15.143 8.987 3.312 1.00 81.75 86 ARG A C 1
ATOM 620 O O . ARG A 1 86 ? -15.190 9.133 4.535 1.00 81.75 86 ARG A O 1
ATOM 627 N N . THR A 1 87 ? -15.785 8.029 2.651 1.00 85.94 87 THR A N 1
ATOM 628 C CA . THR A 1 87 ? -16.552 6.968 3.300 1.00 85.94 87 THR A CA 1
ATOM 629 C C . THR A 1 87 ? -16.000 5.617 2.886 1.00 85.94 87 THR A C 1
ATOM 631 O O . THR A 1 87 ? -15.888 5.340 1.695 1.00 85.94 87 THR A O 1
ATOM 634 N N . PHE A 1 88 ? -15.650 4.789 3.864 1.00 88.50 88 PHE A N 1
ATOM 635 C CA . PHE A 1 88 ? -15.112 3.447 3.643 1.00 88.50 88 PHE A CA 1
ATOM 636 C C . PHE A 1 88 ? -15.386 2.559 4.857 1.00 88.50 88 PHE A C 1
ATOM 638 O O . PHE A 1 88 ? -15.641 3.061 5.951 1.00 88.50 88 PHE A O 1
ATOM 645 N N . ASP A 1 89 ? -15.348 1.245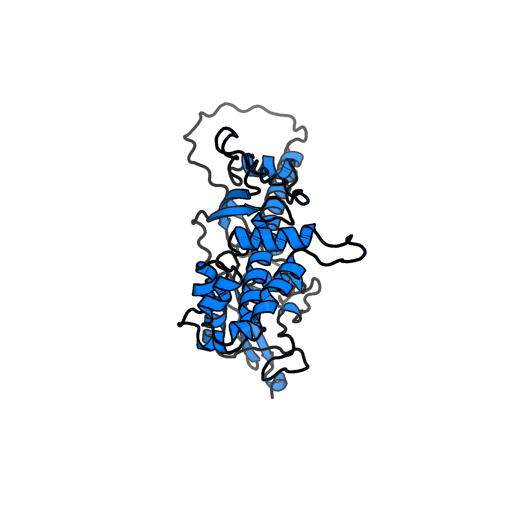 4.663 1.00 91.12 89 ASP A N 1
ATOM 646 C CA . ASP A 1 89 ? -15.508 0.271 5.740 1.00 91.12 89 ASP A CA 1
ATOM 647 C C . ASP A 1 89 ? -14.136 -0.151 6.268 1.00 91.12 89 ASP A C 1
ATOM 649 O O . ASP A 1 89 ? -13.231 -0.437 5.486 1.00 91.12 89 ASP A O 1
ATOM 653 N N . ILE A 1 90 ? -13.980 -0.189 7.592 1.00 91.88 90 ILE A N 1
ATOM 654 C CA . ILE A 1 90 ? -12.735 -0.578 8.253 1.00 91.88 90 ILE A CA 1
ATOM 655 C C . ILE A 1 90 ? -12.944 -1.846 9.093 1.00 91.88 90 ILE A C 1
ATOM 657 O O . ILE A 1 90 ? -13.866 -1.879 9.914 1.00 91.88 90 ILE A O 1
ATOM 661 N N . PRO A 1 91 ? -12.121 -2.893 8.911 1.00 93.81 91 PRO A N 1
ATOM 662 C CA . PRO A 1 91 ? -12.079 -4.042 9.810 1.00 93.81 91 PRO A CA 1
ATOM 663 C C . PRO A 1 91 ? -11.738 -3.635 11.248 1.00 93.81 91 PRO A C 1
ATOM 665 O O . PRO A 1 91 ? -10.890 -2.766 11.480 1.00 93.81 91 PRO A O 1
ATOM 668 N N . MET A 1 92 ? -12.402 -4.277 12.211 1.00 89.56 92 MET A N 1
ATOM 669 C CA . MET A 1 92 ? -12.262 -3.990 13.644 1.00 89.56 92 MET A CA 1
ATOM 670 C C . MET A 1 92 ? -11.328 -4.954 14.381 1.00 89.56 92 MET A C 1
ATOM 672 O O . MET A 1 92 ? -10.903 -4.641 15.494 1.00 89.56 92 MET A O 1
ATOM 676 N N . ALA A 1 93 ? -11.002 -6.094 13.772 1.00 91.31 93 ALA A N 1
ATOM 677 C CA . ALA A 1 93 ? -10.020 -7.054 14.265 1.00 91.31 93 ALA A CA 1
ATOM 678 C C . ALA A 1 93 ? -8.727 -6.963 13.443 1.00 91.31 93 ALA A C 1
ATOM 680 O O . ALA A 1 93 ? -8.774 -6.675 12.246 1.00 91.31 93 ALA A O 1
ATOM 681 N N . GLU A 1 94 ? -7.590 -7.202 14.096 1.00 88.25 94 GLU A N 1
ATOM 682 C CA . GLU A 1 94 ? -6.260 -7.138 13.471 1.00 88.25 94 GLU A CA 1
ATOM 683 C C . GLU A 1 94 ? -6.104 -8.187 12.364 1.00 88.25 94 GLU A C 1
ATOM 685 O O . GLU A 1 94 ? -5.599 -7.896 11.284 1.00 88.25 94 GLU A O 1
ATOM 690 N N . GLU A 1 95 ? -6.631 -9.387 12.606 1.00 92.19 95 GLU A N 1
ATOM 691 C CA . GLU A 1 95 ? -6.588 -10.517 11.685 1.00 92.19 95 GLU A CA 1
ATOM 692 C C . GLU A 1 95 ? -7.986 -11.118 11.560 1.00 92.19 95 GLU A C 1
ATOM 694 O O . GLU A 1 95 ? -8.560 -11.615 12.534 1.00 92.19 95 GLU A O 1
ATOM 699 N N . SER A 1 96 ? -8.558 -11.048 10.360 1.00 94.88 96 SER A N 1
ATOM 700 C CA . SER A 1 96 ? -9.931 -11.483 10.096 1.00 94.88 96 SER A CA 1
ATOM 701 C C . SER A 1 96 ? -10.192 -11.680 8.601 1.00 94.88 96 SER A C 1
ATOM 703 O O . SER A 1 96 ? -9.402 -11.249 7.755 1.00 94.88 96 SER A O 1
ATOM 705 N N . VAL A 1 97 ? -11.326 -12.297 8.267 1.00 96.19 97 VAL A N 1
ATOM 706 C CA . VAL A 1 97 ? -11.811 -12.406 6.880 1.00 96.19 97 VAL A CA 1
ATOM 707 C C . VAL A 1 97 ? -12.027 -11.013 6.285 1.00 96.19 97 VAL A C 1
ATOM 709 O O . VAL A 1 97 ? -11.684 -10.759 5.134 1.00 96.19 97 VAL A O 1
ATOM 712 N N . GLU A 1 98 ? -12.515 -10.073 7.090 1.00 96.00 98 GLU A N 1
ATOM 713 C CA . GLU A 1 98 ? -12.778 -8.692 6.705 1.00 96.00 98 GLU A CA 1
ATOM 714 C C . GLU A 1 98 ? -11.507 -7.951 6.275 1.00 96.00 98 GLU A C 1
ATOM 716 O O . GLU A 1 98 ? -11.570 -7.122 5.366 1.00 96.00 98 GLU A O 1
ATOM 721 N N . VAL A 1 99 ? -10.359 -8.254 6.896 1.00 96.25 99 VAL A N 1
ATOM 722 C CA . VAL A 1 99 ? -9.046 -7.728 6.485 1.00 96.25 99 VAL A CA 1
ATOM 723 C C . VAL A 1 99 ? -8.680 -8.237 5.095 1.00 96.25 99 VAL A C 1
ATOM 725 O O . VAL A 1 99 ? -8.287 -7.447 4.240 1.00 96.25 99 VAL A O 1
ATOM 728 N N . LEU A 1 100 ? -8.860 -9.532 4.836 1.00 98.06 100 LEU A N 1
ATOM 729 C CA . LEU A 1 100 ? -8.567 -10.133 3.534 1.00 98.06 100 LEU A CA 1
ATOM 730 C C . LEU A 1 100 ? -9.483 -9.586 2.428 1.00 98.06 100 LEU A C 1
ATOM 732 O O . LEU A 1 100 ? -9.027 -9.288 1.323 1.00 98.06 100 LEU A O 1
ATOM 736 N N . GLU A 1 101 ? -10.763 -9.382 2.732 1.00 97.50 101 GLU A N 1
ATOM 737 C CA . GLU A 1 101 ? -11.686 -8.711 1.815 1.00 97.50 101 GLU A CA 1
ATOM 738 C C . GLU A 1 101 ? -11.278 -7.255 1.560 1.00 97.50 101 GLU A C 1
ATOM 740 O O . GLU A 1 101 ? -11.291 -6.807 0.415 1.00 97.50 101 GLU A O 1
ATOM 745 N N . TYR A 1 102 ? -10.872 -6.522 2.605 1.00 96.06 102 TYR A N 1
ATOM 746 C CA . TYR A 1 102 ? -10.429 -5.131 2.486 1.00 96.06 102 TYR A CA 1
ATOM 747 C C . TYR A 1 102 ? -9.213 -4.995 1.562 1.00 96.06 102 TYR A C 1
ATOM 749 O O . TYR A 1 102 ? -9.177 -4.108 0.709 1.00 96.06 102 TYR A O 1
ATOM 757 N N . ILE A 1 103 ? -8.222 -5.883 1.695 1.00 96.88 103 ILE A N 1
ATOM 758 C CA . ILE A 1 103 ? -7.018 -5.844 0.848 1.00 96.88 103 ILE A CA 1
ATOM 759 C C . ILE A 1 103 ? -7.277 -6.349 -0.577 1.00 96.88 103 ILE A C 1
ATOM 761 O O . ILE A 1 103 ? -6.438 -6.144 -1.458 1.00 96.88 103 ILE A O 1
ATOM 765 N N . GLY A 1 104 ? -8.462 -6.924 -0.809 1.00 97.19 104 GLY A N 1
ATOM 766 C CA . GLY A 1 104 ? -9.061 -7.088 -2.126 1.00 97.19 104 GLY A CA 1
ATOM 767 C C . GLY A 1 104 ? -9.235 -8.524 -2.599 1.00 97.19 104 GLY A C 1
ATOM 768 O O . GLY A 1 104 ? -9.277 -8.745 -3.813 1.00 97.19 104 GLY A O 1
ATOM 769 N N . PHE A 1 105 ? -9.367 -9.478 -1.675 1.00 98.56 105 PHE A N 1
ATOM 770 C CA . PHE A 1 105 ? -9.850 -10.823 -1.984 1.00 98.56 105 PHE A CA 1
ATOM 771 C C . PHE A 1 105 ? -11.379 -10.880 -2.035 1.00 98.56 105 PHE A C 1
ATOM 773 O O . PHE A 1 105 ? -12.079 -10.143 -1.343 1.00 98.56 105 PHE A O 1
ATOM 780 N N . VAL A 1 106 ? -11.912 -11.783 -2.854 1.00 98.19 106 VAL A N 1
ATOM 781 C CA . VAL A 1 106 ? -13.342 -12.113 -2.837 1.00 98.19 106 VAL A CA 1
ATOM 782 C C . VAL A 1 106 ? -13.696 -12.908 -1.567 1.00 98.19 106 VAL A C 1
ATOM 784 O O . VAL A 1 106 ? -12.844 -13.657 -1.079 1.00 98.19 106 VAL A O 1
ATOM 787 N N . PRO A 1 107 ? -14.937 -12.812 -1.044 1.00 97.12 107 PRO A N 1
ATOM 788 C CA . PRO A 1 107 ? -15.303 -13.370 0.265 1.00 97.12 107 PRO A CA 1
ATOM 789 C C . PRO A 1 107 ? -14.966 -14.852 0.468 1.00 97.12 107 PRO A C 1
ATOM 791 O O . PRO A 1 107 ? -14.483 -15.246 1.526 1.00 97.12 107 PRO A O 1
ATOM 794 N N . ASP A 1 108 ? -15.186 -15.690 -0.547 1.00 97.81 108 ASP A N 1
ATOM 795 C CA . ASP A 1 108 ? -14.944 -17.133 -0.428 1.00 97.81 108 ASP A CA 1
ATOM 796 C C . ASP A 1 108 ? -13.449 -17.462 -0.325 1.00 97.81 108 ASP A C 1
ATOM 798 O O . ASP A 1 108 ? -13.050 -18.342 0.437 1.00 97.81 108 ASP A O 1
ATOM 802 N N . VAL A 1 109 ? -12.604 -16.714 -1.039 1.00 98.38 109 VAL A N 1
ATOM 803 C CA . VAL A 1 109 ? -11.146 -16.890 -0.988 1.00 98.38 109 VAL A CA 1
ATOM 804 C C . VAL A 1 109 ? -10.557 -16.248 0.265 1.00 98.38 109 VAL A C 1
ATOM 806 O O . VAL A 1 109 ? -9.649 -16.819 0.864 1.00 98.38 109 VAL A O 1
ATOM 809 N N . ALA A 1 110 ? -11.113 -15.123 0.720 1.00 98.19 110 ALA A N 1
ATOM 810 C CA . ALA A 1 110 ? -10.787 -14.541 2.017 1.00 98.19 110 ALA A CA 1
ATOM 811 C C . ALA A 1 110 ? -11.033 -15.553 3.152 1.00 98.19 110 ALA A C 1
ATOM 813 O O . ALA A 1 110 ? -10.128 -15.817 3.943 1.00 98.19 110 ALA A O 1
ATOM 814 N N . ARG A 1 111 ? -12.206 -16.203 3.179 1.00 97.50 111 ARG A N 1
ATOM 815 C CA . ARG A 1 111 ? -12.499 -17.283 4.138 1.00 97.50 111 ARG A CA 1
ATOM 816 C C . ARG A 1 111 ? -11.511 -18.439 4.016 1.00 97.50 111 ARG A C 1
ATOM 818 O O . ARG A 1 111 ? -10.915 -18.821 5.011 1.00 97.50 111 ARG A O 1
ATOM 825 N N . LEU A 1 112 ? -11.243 -18.920 2.802 1.00 97.81 112 LEU A N 1
ATOM 826 C CA . LEU A 1 112 ? -10.287 -20.009 2.571 1.00 97.81 112 LEU A CA 1
ATOM 827 C C . LEU A 1 112 ? -8.879 -19.711 3.115 1.00 97.81 112 LEU A C 1
ATOM 829 O O . LEU A 1 112 ? -8.246 -20.587 3.705 1.00 97.81 112 LEU A O 1
ATOM 833 N N . ILE A 1 113 ? -8.359 -18.503 2.883 1.00 98.00 113 ILE A N 1
ATOM 834 C CA . ILE A 1 113 ? -7.040 -18.095 3.386 1.00 98.00 113 ILE A CA 1
ATOM 835 C C . ILE A 1 113 ? -7.074 -18.011 4.917 1.00 98.00 113 ILE A C 1
ATOM 837 O O . ILE A 1 113 ? -6.170 -18.536 5.572 1.00 98.00 113 ILE A O 1
ATOM 841 N N . TYR A 1 114 ? -8.121 -17.408 5.485 1.00 96.69 114 TYR A N 1
ATOM 842 C CA . TYR A 1 114 ? -8.267 -17.267 6.931 1.00 96.69 114 TYR A CA 1
ATOM 843 C C . TYR A 1 114 ? -8.423 -18.618 7.642 1.00 96.69 114 TYR A C 1
ATOM 845 O O . TYR A 1 114 ? -7.764 -18.856 8.647 1.00 96.69 114 TYR A O 1
ATOM 853 N N . ASP A 1 115 ? -9.195 -19.548 7.081 1.00 96.38 115 ASP A N 1
ATOM 854 C CA . ASP A 1 115 ? -9.372 -20.898 7.623 1.00 96.38 115 ASP A CA 1
ATOM 855 C C . ASP A 1 115 ? -8.045 -21.659 7.679 1.00 96.38 115 ASP A C 1
ATOM 857 O O . ASP A 1 115 ? -7.746 -22.332 8.667 1.00 96.38 115 ASP A O 1
ATOM 861 N N . ARG A 1 116 ? -7.201 -21.519 6.646 1.00 95.25 116 ARG A N 1
ATOM 862 C CA . ARG A 1 116 ? -5.843 -22.089 6.655 1.00 95.25 116 ARG A CA 1
ATOM 863 C C . ARG A 1 116 ? -4.975 -21.453 7.736 1.00 95.25 116 ARG A C 1
ATOM 865 O O . ARG A 1 116 ? -4.238 -22.171 8.407 1.00 95.25 116 ARG A O 1
ATOM 872 N N . TYR A 1 117 ? -5.071 -20.136 7.907 1.00 95.06 117 TYR A N 1
ATOM 873 C CA . TYR A 1 117 ? -4.359 -19.410 8.954 1.00 95.06 117 TYR A CA 1
ATOM 874 C C . TYR A 1 117 ? -4.809 -19.854 10.355 1.00 95.06 117 TYR A C 1
ATOM 876 O O . TYR A 1 117 ? -3.968 -20.145 11.202 1.00 95.06 117 TYR A O 1
ATOM 884 N N . CYS A 1 118 ? -6.113 -19.976 10.612 1.00 92.44 118 CYS A N 1
ATOM 885 C CA . CYS A 1 118 ? -6.658 -20.442 11.889 1.00 92.44 118 CYS A CA 1
ATOM 886 C C . CYS A 1 118 ? -6.370 -21.925 12.155 1.00 92.44 118 CYS A C 1
ATOM 888 O O . CYS A 1 118 ? -6.139 -22.309 13.299 1.00 92.44 118 CYS A O 1
ATOM 890 N N . GLY A 1 119 ? -6.355 -22.754 11.109 1.00 91.94 119 GLY A N 1
ATOM 891 C CA . GLY A 1 119 ? -6.055 -24.184 11.182 1.00 91.94 119 GLY A CA 1
ATOM 892 C C . GLY A 1 119 ? -4.566 -24.521 11.300 1.00 91.94 119 GLY A C 1
ATOM 893 O O . GLY A 1 119 ? -4.206 -25.700 11.268 1.00 91.94 119 GLY A O 1
ATOM 894 N N . ARG A 1 120 ? -3.686 -23.517 11.402 1.00 91.19 120 ARG A N 1
ATOM 895 C CA . ARG A 1 120 ? -2.240 -23.737 11.475 1.00 91.19 120 ARG A CA 1
ATOM 896 C C . ARG A 1 120 ? -1.821 -24.419 12.788 1.00 91.19 120 ARG A C 1
ATOM 898 O O . ARG A 1 120 ? -2.490 -24.253 13.810 1.00 91.19 120 ARG A O 1
ATOM 905 N N . PRO A 1 121 ? -0.694 -25.161 12.797 1.00 88.62 121 PRO A N 1
ATOM 906 C CA . PRO A 1 121 ? -0.088 -25.657 14.033 1.00 88.62 121 PRO A CA 1
ATOM 907 C C . PRO A 1 121 ? 0.180 -24.517 15.024 1.00 88.62 121 PRO A C 1
ATOM 909 O O . PRO A 1 121 ? 0.247 -23.361 14.621 1.00 88.62 121 PRO A O 1
ATOM 912 N N . SER A 1 122 ? 0.365 -24.820 16.313 1.00 82.31 122 SER A N 1
ATOM 913 C CA . SER A 1 122 ? 0.534 -23.784 17.347 1.00 82.31 122 SER A CA 1
ATOM 914 C C . SER A 1 122 ? 1.546 -22.699 16.928 1.00 82.31 122 SER A C 1
ATOM 916 O O . SER A 1 122 ? 2.569 -23.062 16.348 1.00 82.31 122 SER A O 1
ATOM 918 N N . PRO A 1 123 ? 1.356 -21.408 17.275 1.00 80.81 123 PRO A N 1
ATOM 919 C CA . PRO A 1 123 ? 2.241 -20.320 16.831 1.00 80.81 123 PRO A CA 1
ATOM 920 C C . PRO A 1 123 ? 3.736 -20.505 17.143 1.00 80.81 123 PRO A C 1
ATOM 922 O O . PRO A 1 123 ? 4.596 -19.939 16.482 1.00 80.81 123 PRO A O 1
ATOM 925 N N . SER A 1 124 ? 4.069 -21.331 18.139 1.00 84.88 124 SER A N 1
ATOM 926 C CA . SER A 1 124 ? 5.449 -21.735 18.441 1.00 84.88 124 SER A CA 1
ATOM 927 C C . SER A 1 124 ? 6.089 -22.646 17.383 1.00 84.88 124 SER A C 1
ATOM 929 O O . SER A 1 124 ? 7.310 -22.707 17.293 1.00 84.88 124 SER A O 1
ATOM 931 N N . GLN A 1 125 ? 5.280 -23.380 16.620 1.00 86.12 125 GLN A N 1
ATOM 932 C CA . GLN A 1 125 ? 5.688 -24.278 15.537 1.00 86.12 125 GLN A CA 1
ATOM 933 C C . GLN A 1 125 ? 5.537 -23.613 14.171 1.00 86.12 125 GLN A C 1
ATOM 935 O O . GLN A 1 125 ? 6.357 -23.853 13.290 1.00 86.12 125 GLN A O 1
ATOM 940 N N . ASN A 1 126 ? 4.500 -22.790 14.005 1.00 88.06 126 ASN A N 1
ATOM 941 C CA . ASN A 1 126 ? 4.322 -21.960 12.827 1.00 88.06 126 ASN A CA 1
ATOM 942 C C . ASN A 1 126 ? 4.113 -20.486 13.237 1.00 88.06 126 ASN A C 1
ATOM 944 O O . ASN A 1 126 ? 2.981 -20.110 13.558 1.00 88.06 126 ASN A O 1
ATOM 948 N N . PRO A 1 127 ? 5.179 -19.663 13.226 1.00 88.56 127 PRO A N 1
ATOM 949 C CA . PRO A 1 127 ? 5.107 -18.254 13.598 1.00 88.56 127 PRO A CA 1
ATOM 950 C C . PRO A 1 127 ? 4.555 -17.353 12.482 1.00 88.56 127 PRO A C 1
ATOM 952 O O . PRO A 1 127 ? 4.530 -16.139 12.669 1.00 88.56 127 PRO A O 1
ATOM 955 N N . ASP A 1 128 ? 4.142 -17.916 11.341 1.00 92.25 128 ASP A N 1
ATOM 956 C CA . ASP A 1 128 ? 3.602 -17.162 10.211 1.00 92.25 128 ASP A CA 1
ATOM 957 C C . ASP A 1 128 ? 2.347 -16.374 10.623 1.00 92.25 128 ASP A C 1
ATOM 959 O O . ASP A 1 128 ? 1.424 -16.910 11.254 1.00 92.25 128 ASP A O 1
ATOM 963 N N . ASP A 1 129 ? 2.322 -15.098 10.237 1.00 92.69 129 ASP A N 1
ATOM 964 C CA . ASP A 1 129 ? 1.184 -14.194 10.402 1.00 92.69 129 ASP A CA 1
ATOM 965 C C . ASP A 1 129 ? 0.161 -14.351 9.261 1.00 92.69 129 ASP A C 1
ATOM 967 O O . ASP A 1 129 ? 0.356 -15.120 8.312 1.00 92.69 129 ASP A O 1
ATOM 971 N N . LEU A 1 130 ? -0.961 -13.627 9.337 1.00 94.88 130 LEU A N 1
ATOM 972 C CA . LEU A 1 130 ? -1.991 -13.678 8.295 1.00 94.88 130 LEU A CA 1
ATOM 973 C C . LEU A 1 130 ? -1.448 -13.314 6.896 1.00 94.88 130 LEU A C 1
ATOM 975 O O . LEU A 1 130 ? -1.846 -13.919 5.896 1.00 94.88 130 LEU A O 1
ATOM 979 N N . MET A 1 131 ? -0.525 -12.352 6.805 1.00 95.50 131 MET A N 1
ATOM 980 C CA . MET A 1 131 ? 0.020 -11.896 5.523 1.00 95.50 131 MET A CA 1
ATOM 981 C C . MET A 1 131 ? 0.990 -12.904 4.902 1.00 95.50 131 MET A C 1
ATOM 983 O O . MET A 1 131 ? 1.035 -13.014 3.678 1.00 95.50 131 MET A O 1
ATOM 987 N N . ALA A 1 132 ? 1.689 -13.717 5.693 1.00 95.06 132 ALA A N 1
ATOM 988 C CA . ALA A 1 132 ? 2.481 -14.833 5.183 1.00 95.06 132 ALA A CA 1
ATOM 989 C C . ALA A 1 132 ? 1.606 -15.857 4.431 1.00 95.06 132 ALA A C 1
ATOM 991 O O . ALA A 1 132 ? 1.988 -16.333 3.357 1.00 95.06 132 ALA A O 1
ATOM 992 N N . TYR A 1 133 ? 0.388 -16.128 4.919 1.00 97.12 133 TYR A N 1
ATOM 993 C CA . TYR A 1 133 ? -0.582 -16.985 4.223 1.00 97.12 133 TYR A CA 1
ATOM 994 C C . TYR A 1 133 ? -1.100 -16.348 2.928 1.00 97.12 133 TYR A C 1
ATOM 996 O O . TYR A 1 133 ? -1.262 -17.050 1.926 1.00 97.12 133 TYR A O 1
ATOM 1004 N N . VAL A 1 134 ? -1.308 -15.028 2.912 1.00 97.94 134 VAL A N 1
ATOM 1005 C CA . VAL A 1 134 ? -1.646 -14.272 1.692 1.00 97.94 134 VAL A CA 1
ATOM 1006 C C . VAL A 1 134 ? -0.530 -14.389 0.654 1.00 97.94 134 VAL A C 1
ATOM 1008 O O . VAL A 1 134 ? -0.787 -14.754 -0.496 1.00 97.94 134 VAL A O 1
ATOM 1011 N N . THR A 1 135 ? 0.716 -14.145 1.059 1.00 96.00 135 THR A N 1
ATOM 1012 C CA . THR A 1 135 ? 1.894 -14.236 0.191 1.00 96.00 135 THR A CA 1
ATOM 1013 C C . THR A 1 135 ? 2.051 -15.641 -0.383 1.00 96.00 135 THR A C 1
ATOM 1015 O O . THR A 1 135 ? 2.244 -15.788 -1.593 1.00 96.00 135 THR A O 1
ATOM 1018 N N . ALA A 1 136 ? 1.895 -16.678 0.448 1.00 95.75 136 ALA A N 1
ATOM 1019 C CA . ALA A 1 136 ? 1.946 -18.074 0.020 1.00 95.75 136 ALA A CA 1
ATOM 1020 C C . ALA A 1 136 ? 0.808 -18.441 -0.949 1.00 95.75 136 ALA A C 1
ATOM 1022 O O . ALA A 1 136 ? 1.032 -19.173 -1.916 1.00 95.75 136 ALA A O 1
ATOM 1023 N N . HIS A 1 137 ? -0.404 -17.921 -0.726 1.00 97.88 137 HIS A N 1
ATOM 1024 C CA . HIS A 1 137 ? -1.542 -18.125 -1.627 1.00 97.88 137 HIS A CA 1
ATOM 1025 C C . HIS A 1 137 ? -1.289 -17.494 -3.001 1.00 97.88 137 HIS A C 1
ATOM 1027 O O . HIS A 1 137 ? -1.448 -18.163 -4.024 1.00 97.88 137 HIS A O 1
ATOM 1033 N N . LEU A 1 138 ? -0.803 -16.251 -3.042 1.00 97.75 138 LEU A N 1
ATOM 1034 C CA . LEU A 1 138 ? -0.487 -15.552 -4.293 1.00 97.75 138 LEU A CA 1
ATOM 1035 C C . LEU A 1 138 ? 0.733 -16.127 -5.018 1.00 97.75 138 LEU A C 1
ATOM 1037 O O . LEU A 1 138 ? 0.763 -16.118 -6.245 1.00 97.75 138 LEU A O 1
ATOM 1041 N N . ALA A 1 139 ? 1.696 -16.710 -4.298 1.00 95.62 139 ALA A N 1
ATOM 1042 C CA . ALA A 1 139 ? 2.829 -17.412 -4.904 1.00 95.62 139 ALA A CA 1
ATOM 1043 C C . ALA A 1 139 ? 2.397 -18.600 -5.786 1.00 95.62 139 ALA A C 1
ATOM 1045 O O . ALA A 1 139 ? 3.176 -19.075 -6.616 1.00 95.62 139 ALA A O 1
ATOM 1046 N N . SER A 1 140 ? 1.149 -19.072 -5.653 1.00 94.81 140 SER A N 1
ATOM 1047 C CA . SER A 1 140 ? 0.589 -20.065 -6.568 1.00 94.81 140 SER A CA 1
ATOM 1048 C C . SER A 1 140 ? 0.555 -19.584 -8.022 1.00 94.81 140 SER A C 1
ATOM 1050 O O . SER A 1 140 ? 0.716 -20.431 -8.894 1.00 94.81 140 SER A O 1
ATOM 1052 N N . LEU A 1 141 ? 0.465 -18.273 -8.292 1.00 95.81 141 LEU A N 1
ATOM 1053 C CA . LEU A 1 141 ? 0.492 -17.694 -9.646 1.00 95.81 141 LEU A CA 1
ATOM 1054 C C . LEU A 1 141 ? 1.748 -18.069 -10.446 1.00 95.81 141 LEU A C 1
ATOM 1056 O O . LEU A 1 141 ? 1.711 -18.092 -11.670 1.00 95.81 141 LEU A O 1
ATOM 1060 N N . SER A 1 142 ? 2.843 -18.425 -9.772 1.00 93.50 142 SER A N 1
ATOM 1061 C CA . SER A 1 142 ? 4.079 -18.886 -10.416 1.00 93.50 142 SER A CA 1
ATOM 1062 C C . SER A 1 142 ? 4.041 -20.369 -10.833 1.00 93.50 142 SER A C 1
ATOM 1064 O O . SER A 1 142 ? 5.048 -20.916 -11.282 1.00 93.50 142 SER A O 1
ATOM 1066 N N . ARG A 1 143 ? 2.917 -21.071 -10.631 1.00 93.88 143 ARG A N 1
ATOM 1067 C CA . ARG A 1 143 ? 2.745 -22.480 -11.016 1.00 93.88 143 ARG A CA 1
ATOM 1068 C C . ARG A 1 143 ? 2.313 -22.599 -12.475 1.00 93.88 143 ARG A C 1
ATOM 1070 O O . ARG A 1 143 ? 1.454 -21.859 -12.937 1.00 93.88 143 ARG A O 1
ATOM 1077 N N . ARG A 1 144 ? 2.771 -23.673 -13.127 1.00 93.19 144 ARG A N 1
ATOM 1078 C CA . ARG A 1 144 ? 2.493 -23.974 -14.546 1.00 93.19 144 ARG A CA 1
ATOM 1079 C C . ARG A 1 144 ? 1.016 -24.033 -14.942 1.00 93.19 144 ARG A C 1
ATOM 1081 O O . ARG A 1 144 ? 0.692 -23.920 -16.117 1.00 93.19 144 ARG A O 1
ATOM 1088 N N . GLN A 1 145 ? 0.113 -24.246 -13.985 1.00 93.31 145 GLN A N 1
ATOM 1089 C CA . GLN A 1 145 ? -1.328 -24.253 -14.257 1.00 93.31 145 GLN A CA 1
ATOM 1090 C C . GLN A 1 145 ? -1.833 -22.906 -14.802 1.00 93.31 145 GLN A C 1
ATOM 1092 O O . GLN A 1 145 ? -2.839 -22.885 -15.504 1.00 93.31 145 GLN A O 1
ATOM 1097 N N . TYR A 1 146 ? -1.115 -21.814 -14.521 1.00 94.00 146 TYR A N 1
ATOM 1098 C CA . TYR A 1 146 ? -1.456 -20.466 -14.966 1.00 94.00 146 TYR A CA 1
ATOM 1099 C C . TYR A 1 146 ? -0.773 -20.057 -16.279 1.00 94.00 146 TYR A C 1
ATOM 1101 O O . TYR A 1 146 ? -1.159 -19.045 -16.851 1.00 94.00 146 TYR A O 1
ATOM 1109 N N . ASP A 1 147 ? 0.174 -20.847 -16.807 1.00 91.00 147 ASP A N 1
ATOM 1110 C CA . ASP A 1 147 ? 0.947 -20.499 -18.016 1.00 91.00 147 ASP A CA 1
ATOM 1111 C C . ASP A 1 147 ? 0.060 -20.314 -19.263 1.00 91.00 147 ASP A C 1
ATOM 1113 O O . ASP A 1 147 ? 0.416 -19.583 -20.183 1.00 91.00 147 ASP A O 1
ATOM 1117 N N . ASN A 1 148 ? -1.098 -20.986 -19.298 1.00 93.12 148 ASN A N 1
ATOM 1118 C CA . ASN A 1 148 ? -2.046 -20.940 -20.417 1.00 93.12 148 ASN A CA 1
ATOM 1119 C C . ASN A 1 148 ? -3.250 -20.018 -20.164 1.00 93.12 148 ASN A C 1
ATOM 1121 O O . ASN A 1 148 ? -4.144 -19.952 -21.006 1.00 93.12 148 ASN A O 1
ATOM 1125 N N . MET A 1 149 ? -3.309 -19.354 -19.007 1.00 96.31 149 MET A N 1
ATOM 1126 C CA . MET A 1 149 ? -4.380 -18.416 -18.672 1.00 96.31 149 MET A CA 1
ATOM 1127 C C . MET A 1 149 ? -3.971 -16.992 -19.047 1.00 96.31 149 MET A C 1
ATOM 1129 O O . MET A 1 149 ? -2.797 -16.628 -18.989 1.00 96.31 149 MET A O 1
ATOM 1133 N N . SER A 1 150 ? -4.943 -16.145 -19.380 1.00 96.50 150 SER A N 1
ATOM 1134 C CA . SER A 1 150 ? -4.685 -14.706 -19.398 1.00 96.50 150 SER A CA 1
ATOM 1135 C C . SER A 1 150 ? -4.364 -14.203 -17.986 1.00 96.50 150 SER A C 1
ATOM 1137 O O . SER A 1 150 ? -4.802 -14.773 -16.985 1.00 96.50 150 SER A O 1
ATOM 1139 N N . HIS A 1 151 ? -3.641 -13.085 -17.883 1.00 97.00 151 HIS A N 1
ATOM 1140 C CA . HIS A 1 151 ? -3.330 -12.486 -16.580 1.00 97.00 151 HIS A CA 1
ATOM 1141 C C . HIS A 1 151 ? -4.589 -12.190 -15.753 1.00 97.00 151 HIS A C 1
ATOM 1143 O O . HIS A 1 151 ? -4.584 -12.372 -14.540 1.00 97.00 151 HIS A O 1
ATOM 1149 N N . GLN A 1 152 ? -5.676 -11.762 -16.400 1.00 96.69 152 GLN A N 1
ATOM 1150 C CA . GLN A 1 152 ? -6.935 -11.471 -15.718 1.00 96.69 152 GLN A CA 1
ATOM 1151 C C . GLN A 1 152 ? -7.602 -12.745 -15.181 1.00 96.69 152 GLN A C 1
ATOM 1153 O O . GLN A 1 152 ? -8.046 -12.751 -14.035 1.00 96.69 152 GLN A O 1
ATOM 1158 N N . GLU A 1 153 ? -7.626 -13.825 -15.968 1.00 97.44 153 GLU A N 1
ATOM 1159 C CA . GLU A 1 153 ? -8.144 -15.130 -15.530 1.00 97.44 153 GLU A CA 1
ATOM 1160 C C . GLU A 1 153 ? -7.327 -15.693 -14.365 1.00 97.44 153 GLU A C 1
ATOM 1162 O O . GLU A 1 153 ? -7.906 -16.126 -13.374 1.00 97.44 153 GLU A O 1
ATOM 1167 N N . ALA A 1 154 ? -5.995 -15.611 -14.430 1.00 98.12 154 ALA A N 1
ATOM 1168 C CA . ALA A 1 154 ? -5.124 -16.077 -13.355 1.00 98.12 154 ALA A CA 1
ATOM 1169 C C . ALA A 1 154 ? -5.345 -15.294 -12.044 1.00 98.12 154 ALA A C 1
ATOM 1171 O O . ALA A 1 154 ? -5.459 -15.895 -10.977 1.00 98.12 154 ALA A O 1
ATOM 1172 N N . LEU A 1 155 ? -5.461 -13.958 -12.109 1.00 98.44 155 LEU A N 1
ATOM 1173 C CA . LEU A 1 155 ? -5.760 -13.122 -10.936 1.00 98.44 155 LEU A CA 1
ATOM 1174 C C . LEU A 1 155 ? -7.163 -13.402 -10.364 1.00 98.44 155 LEU A C 1
ATOM 1176 O O . LEU A 1 155 ? -7.357 -13.325 -9.148 1.00 98.44 155 LEU A O 1
ATOM 1180 N N . ALA A 1 156 ? -8.135 -13.721 -11.223 1.00 98.25 156 ALA A N 1
ATOM 1181 C CA . ALA A 1 156 ? -9.476 -14.115 -10.805 1.00 98.25 156 ALA A CA 1
ATOM 1182 C C . ALA A 1 156 ? -9.491 -15.484 -10.113 1.00 98.25 156 ALA A C 1
ATOM 1184 O O . ALA A 1 156 ? -10.139 -15.622 -9.077 1.00 98.25 156 ALA A O 1
ATOM 1185 N N . ASP A 1 157 ? -8.751 -16.462 -10.639 1.00 97.88 157 ASP A N 1
ATOM 1186 C CA . ASP A 1 157 ? -8.669 -17.821 -10.090 1.00 97.88 157 ASP A CA 1
ATOM 1187 C C . ASP A 1 157 ? -8.035 -17.842 -8.689 1.00 97.88 157 ASP A C 1
ATOM 1189 O O . ASP A 1 157 ? -8.521 -18.525 -7.788 1.00 97.88 157 ASP A O 1
ATOM 1193 N N . VAL A 1 158 ? -7.029 -16.991 -8.438 1.00 97.88 158 VAL A N 1
ATOM 1194 C CA . VAL A 1 158 ? -6.484 -16.798 -7.079 1.00 97.88 158 VAL A CA 1
ATOM 1195 C C . VAL A 1 158 ? -7.354 -15.915 -6.181 1.00 97.88 158 VAL A C 1
ATOM 1197 O O . VAL A 1 158 ? -6.989 -15.670 -5.030 1.00 97.88 158 VAL A O 1
ATOM 1200 N N . GLY A 1 159 ? -8.511 -15.457 -6.662 1.00 98.38 159 GLY A N 1
ATOM 1201 C CA . GLY A 1 159 ? -9.536 -14.808 -5.850 1.00 98.38 159 GLY A CA 1
ATOM 1202 C C . GLY A 1 159 ? -9.368 -13.314 -5.624 1.00 98.38 159 GLY A C 1
ATOM 1203 O O . GLY A 1 159 ? -9.962 -12.792 -4.681 1.00 98.38 159 GLY A O 1
ATOM 1204 N N . LEU A 1 160 ? -8.582 -12.605 -6.436 1.00 98.56 160 LEU A N 1
ATOM 1205 C CA . LEU A 1 160 ? -8.535 -11.145 -6.352 1.00 98.56 160 LEU A CA 1
ATOM 1206 C C . LEU A 1 160 ? -9.806 -10.539 -6.944 1.00 98.56 160 LEU A C 1
ATOM 1208 O O . LEU A 1 160 ? -10.369 -11.048 -7.909 1.00 98.56 160 LEU A O 1
ATOM 1212 N N . THR A 1 161 ? -10.268 -9.428 -6.381 1.00 98.25 161 THR A N 1
ATOM 1213 C CA . THR A 1 161 ? -11.456 -8.723 -6.873 1.00 98.25 161 THR A CA 1
ATOM 1214 C C . THR A 1 161 ? -11.257 -8.192 -8.290 1.00 98.25 161 THR A C 1
ATOM 1216 O O . THR A 1 161 ? -10.161 -7.791 -8.685 1.00 98.25 161 THR A O 1
ATOM 1219 N N . ARG A 1 162 ? -12.355 -8.099 -9.050 1.00 97.88 162 ARG A N 1
ATOM 1220 C CA . ARG A 1 162 ? -12.355 -7.553 -10.416 1.00 97.88 162 ARG A CA 1
ATOM 1221 C C . ARG A 1 162 ? -11.698 -6.171 -10.507 1.00 97.88 162 ARG A C 1
ATOM 1223 O O . ARG A 1 162 ? -10.970 -5.907 -11.456 1.00 97.88 162 ARG A O 1
ATOM 1230 N N . GLN A 1 163 ? -11.907 -5.317 -9.505 1.00 96.88 163 GLN A N 1
ATOM 1231 C CA . GLN A 1 163 ? -11.293 -3.990 -9.446 1.00 96.88 163 GLN A CA 1
ATOM 1232 C C . GLN A 1 163 ? -9.760 -4.057 -9.445 1.00 96.88 163 GLN A C 1
ATOM 1234 O O . GLN A 1 163 ? -9.131 -3.276 -10.160 1.00 96.88 163 GLN A O 1
ATOM 1239 N N . ILE A 1 164 ? -9.172 -4.965 -8.656 1.00 97.62 164 ILE A N 1
ATOM 1240 C CA . ILE A 1 164 ? -7.718 -5.170 -8.594 1.00 97.62 164 ILE A CA 1
ATOM 1241 C C . ILE A 1 164 ? -7.210 -5.801 -9.885 1.00 97.62 164 ILE A C 1
ATOM 1243 O O . ILE A 1 164 ? -6.198 -5.348 -10.413 1.00 97.62 164 ILE A O 1
ATOM 1247 N N . GLN A 1 165 ? -7.924 -6.793 -10.424 1.00 98.06 165 GLN A N 1
ATOM 1248 C CA . GLN A 1 165 ? -7.564 -7.418 -11.698 1.00 98.06 165 GLN A CA 1
ATOM 1249 C C . GLN A 1 165 ? -7.438 -6.363 -12.806 1.00 98.06 165 GLN A C 1
ATOM 1251 O O . GLN A 1 165 ? -6.373 -6.204 -13.394 1.00 98.06 165 GLN A O 1
ATOM 1256 N N . GLU A 1 166 ? -8.501 -5.578 -13.014 1.00 97.81 166 GLU A N 1
ATOM 1257 C CA . GLU A 1 166 ? -8.552 -4.514 -14.022 1.00 97.81 166 GLU A CA 1
ATOM 1258 C C . GLU A 1 166 ? -7.543 -3.393 -13.753 1.00 97.81 166 GLU A C 1
ATOM 1260 O O . GLU A 1 166 ? -7.164 -2.681 -14.678 1.00 97.81 166 GLU A O 1
ATOM 1265 N N . ALA A 1 167 ? -7.137 -3.191 -12.497 1.00 97.56 167 ALA A N 1
ATOM 1266 C CA . ALA A 1 167 ? -6.114 -2.218 -12.143 1.00 97.56 167 ALA A CA 1
ATOM 1267 C C . ALA A 1 167 ? -4.709 -2.692 -12.515 1.00 97.56 167 ALA A C 1
ATOM 1269 O O . ALA A 1 167 ? -3.936 -1.915 -13.066 1.00 97.56 167 ALA A O 1
ATOM 1270 N N . ILE A 1 168 ? -4.382 -3.948 -12.198 1.00 97.81 168 ILE A N 1
ATOM 1271 C CA . ILE A 1 168 ? -3.072 -4.547 -12.471 1.00 97.81 168 ILE A CA 1
ATOM 1272 C C . ILE A 1 168 ? -2.861 -4.689 -13.978 1.00 97.81 168 ILE A C 1
ATOM 1274 O O . ILE A 1 168 ? -1.788 -4.361 -14.475 1.00 97.81 168 ILE A O 1
ATOM 1278 N N . THR A 1 169 ? -3.880 -5.148 -14.709 1.00 97.38 169 THR A N 1
ATOM 1279 C CA . THR A 1 169 ? -3.792 -5.415 -16.153 1.00 97.38 169 THR A CA 1
ATOM 1280 C C . THR A 1 169 ? -4.253 -4.238 -17.016 1.00 97.38 169 THR A C 1
ATOM 1282 O O . THR A 1 169 ? -4.605 -4.433 -18.179 1.00 97.38 169 THR A O 1
ATOM 1285 N N . ASP A 1 170 ? -4.307 -3.026 -16.462 1.00 97.69 170 ASP A N 1
ATOM 1286 C CA . ASP A 1 170 ? -4.752 -1.834 -17.184 1.00 97.69 170 ASP A CA 1
ATOM 1287 C C . ASP A 1 170 ? -3.791 -1.529 -18.357 1.00 97.69 170 ASP A C 1
ATOM 1289 O O . ASP A 1 170 ? -2.612 -1.235 -18.123 1.00 97.69 170 ASP A O 1
ATOM 1293 N N . PRO A 1 171 ? -4.257 -1.557 -19.623 1.00 97.06 171 PRO A N 1
ATOM 1294 C CA . PRO A 1 171 ? -3.384 -1.403 -20.790 1.00 97.06 171 PRO A CA 1
ATOM 1295 C C . PRO A 1 171 ? -2.598 -0.086 -20.819 1.00 97.06 171 PRO A C 1
ATOM 1297 O O . PRO A 1 171 ? -1.524 -0.025 -21.427 1.00 97.06 171 PRO A O 1
ATOM 1300 N N . ARG A 1 172 ? -3.097 0.957 -20.138 1.00 97.38 172 ARG A N 1
ATOM 1301 C CA . ARG A 1 172 ? -2.423 2.262 -20.024 1.00 97.38 172 ARG A CA 1
ATOM 1302 C C . ARG A 1 172 ? -1.060 2.149 -19.343 1.00 97.38 172 ARG A C 1
ATOM 1304 O O . ARG A 1 172 ? -0.139 2.873 -19.703 1.00 97.38 172 ARG A O 1
ATOM 1311 N N . PHE A 1 173 ? -0.914 1.196 -18.424 1.00 96.62 173 PHE A N 1
ATOM 1312 C CA . PHE A 1 173 ? 0.315 0.957 -17.671 1.00 96.62 173 PHE A CA 1
ATOM 1313 C C . PHE A 1 173 ? 1.075 -0.279 -18.166 1.00 96.62 173 PHE A C 1
ATOM 1315 O O . PHE A 1 173 ? 1.924 -0.799 -17.451 1.00 96.62 173 PHE A O 1
ATOM 1322 N N . SER A 1 174 ? 0.811 -0.753 -19.391 1.00 95.25 174 SER A N 1
ATOM 1323 C CA . SER A 1 174 ? 1.428 -1.971 -19.950 1.00 95.25 174 SER A CA 1
ATOM 1324 C C . SER A 1 174 ? 2.963 -1.958 -19.913 1.00 95.25 174 SER A C 1
ATOM 1326 O O . SER A 1 174 ? 3.581 -2.979 -19.615 1.00 95.25 174 SER A O 1
ATOM 1328 N N . HIS A 1 175 ? 3.573 -0.793 -20.141 1.00 92.69 175 HIS A N 1
ATOM 1329 C CA . HIS A 1 175 ? 5.021 -0.595 -20.064 1.00 92.69 175 HIS A CA 1
ATOM 1330 C C . HIS A 1 175 ? 5.583 -0.767 -18.643 1.00 92.69 175 HIS A C 1
ATOM 1332 O O . HIS A 1 175 ? 6.683 -1.286 -18.496 1.00 92.69 175 HIS A O 1
ATOM 1338 N N . ILE A 1 176 ? 4.832 -0.386 -17.601 1.00 94.12 176 ILE A N 1
ATOM 1339 C CA . ILE A 1 176 ? 5.210 -0.619 -16.197 1.00 94.12 176 ILE A CA 1
ATOM 1340 C C . ILE A 1 176 ? 4.903 -2.059 -15.813 1.00 94.12 176 ILE A C 1
ATOM 1342 O O . ILE A 1 176 ? 5.744 -2.728 -15.221 1.00 94.12 176 ILE A O 1
ATOM 1346 N N . PHE A 1 177 ? 3.722 -2.557 -16.178 1.00 93.88 177 PHE A N 1
ATOM 1347 C CA . PHE A 1 177 ? 3.299 -3.924 -15.904 1.00 93.88 177 PHE A CA 1
ATOM 1348 C C . PHE A 1 177 ? 4.347 -4.943 -16.383 1.00 93.88 177 PHE A C 1
ATOM 1350 O O . PHE A 1 177 ? 4.693 -5.853 -15.637 1.00 93.88 177 PHE A O 1
ATOM 1357 N N . GLY A 1 178 ? 4.934 -4.739 -17.567 1.00 90.44 178 GLY A N 1
ATOM 1358 C CA . GLY A 1 178 ? 5.971 -5.614 -18.124 1.00 90.44 178 GLY A CA 1
ATOM 1359 C C . GLY A 1 178 ? 7.322 -5.620 -17.394 1.00 90.44 178 GLY A C 1
ATOM 1360 O O . GLY A 1 178 ? 8.172 -6.434 -17.736 1.00 90.44 178 GLY A O 1
ATOM 1361 N N . THR A 1 179 ? 7.542 -4.752 -16.402 1.00 89.75 179 THR A N 1
ATOM 1362 C CA . THR A 1 179 ? 8.814 -4.688 -15.649 1.00 89.75 179 THR A CA 1
ATOM 1363 C C . THR A 1 179 ? 8.922 -5.725 -14.533 1.00 89.75 179 THR A C 1
ATOM 1365 O O . THR A 1 179 ? 9.996 -5.908 -13.966 1.00 89.75 179 THR A O 1
ATOM 1368 N N . GLN A 1 180 ? 7.817 -6.390 -14.188 1.00 90.12 180 GLN A N 1
ATOM 1369 C CA . GLN A 1 180 ? 7.745 -7.353 -13.092 1.00 90.12 180 GLN A CA 1
ATOM 1370 C C . GLN A 1 180 ? 6.755 -8.479 -13.402 1.00 90.12 180 GLN A C 1
ATOM 1372 O O . GLN A 1 180 ? 5.936 -8.393 -14.315 1.00 90.12 180 GLN A O 1
ATOM 1377 N N . THR A 1 181 ? 6.822 -9.555 -12.619 1.00 92.25 181 THR A N 1
ATOM 1378 C CA . THR A 1 181 ? 5.931 -10.714 -12.782 1.00 92.25 181 THR A CA 1
ATOM 1379 C C . THR A 1 181 ? 4.498 -10.426 -12.317 1.00 92.25 181 THR A C 1
ATOM 1381 O O . THR A 1 181 ? 4.253 -9.553 -11.483 1.00 92.25 181 THR A O 1
ATOM 1384 N N . LEU A 1 182 ? 3.532 -11.219 -12.798 1.00 95.19 182 LEU A N 1
ATOM 1385 C CA . LEU A 1 182 ? 2.144 -11.151 -12.326 1.00 95.19 182 LEU A CA 1
ATOM 1386 C C . LEU A 1 182 ? 2.041 -11.397 -10.810 1.00 95.19 182 LEU A C 1
ATOM 1388 O O . LEU A 1 182 ? 1.331 -10.671 -10.115 1.00 95.19 182 LEU A O 1
ATOM 1392 N N . THR A 1 183 ? 2.793 -12.380 -10.301 1.00 95.56 183 THR A N 1
ATOM 1393 C CA . THR A 1 183 ? 2.897 -12.693 -8.868 1.00 95.56 183 THR A CA 1
ATOM 1394 C C . THR A 1 183 ? 3.381 -11.486 -8.069 1.00 95.56 183 THR A C 1
ATOM 1396 O O . THR A 1 183 ? 2.780 -11.157 -7.046 1.00 95.56 183 THR A O 1
ATOM 1399 N N . TYR A 1 184 ? 4.417 -10.793 -8.558 1.00 93.00 184 TYR A N 1
ATOM 1400 C CA . TYR A 1 184 ? 4.926 -9.578 -7.924 1.00 93.00 184 TYR A CA 1
ATOM 1401 C C . TYR A 1 184 ? 3.842 -8.503 -7.843 1.00 93.00 184 TYR A C 1
ATOM 1403 O O . TYR A 1 184 ? 3.593 -7.975 -6.764 1.00 93.00 184 TYR A O 1
ATOM 1411 N N . TRP A 1 185 ? 3.157 -8.193 -8.950 1.00 95.75 185 TRP A N 1
ATOM 1412 C CA . TRP A 1 185 ? 2.136 -7.141 -8.939 1.00 95.75 185 TRP A CA 1
ATOM 1413 C C . TRP A 1 185 ? 0.941 -7.483 -8.053 1.00 95.75 185 TRP A C 1
ATOM 1415 O O . TRP A 1 185 ? 0.408 -6.593 -7.389 1.00 95.75 185 TRP A O 1
ATOM 1425 N N . ALA A 1 186 ? 0.531 -8.750 -8.002 1.00 97.44 186 ALA A N 1
ATOM 1426 C CA . ALA A 1 186 ? -0.504 -9.212 -7.085 1.00 97.44 186 ALA A CA 1
ATOM 1427 C C . ALA A 1 186 ? -0.098 -9.002 -5.616 1.00 97.44 186 ALA A C 1
ATOM 1429 O O . ALA A 1 186 ? -0.837 -8.356 -4.872 1.00 97.44 186 ALA A O 1
ATOM 1430 N N . GLN A 1 187 ? 1.087 -9.486 -5.221 1.00 95.56 187 GLN A N 1
ATOM 1431 C CA . GLN A 1 187 ? 1.618 -9.342 -3.860 1.00 95.56 187 GLN A CA 1
ATOM 1432 C C . GLN A 1 187 ? 1.813 -7.871 -3.483 1.00 95.56 187 GLN A C 1
ATOM 1434 O O . GLN A 1 187 ? 1.289 -7.418 -2.468 1.00 95.56 187 GLN A O 1
ATOM 1439 N N . ASP A 1 188 ? 2.468 -7.092 -4.346 1.00 93.25 188 ASP A N 1
ATOM 1440 C CA . ASP A 1 188 ? 2.704 -5.666 -4.127 1.00 93.25 188 ASP A CA 1
ATOM 1441 C C . ASP A 1 188 ? 1.395 -4.899 -3.899 1.00 93.25 188 ASP A C 1
ATOM 1443 O O . ASP A 1 188 ? 1.340 -4.009 -3.052 1.00 93.25 188 ASP A O 1
ATOM 1447 N N . THR A 1 189 ? 0.331 -5.258 -4.622 1.00 96.88 189 THR A N 1
ATOM 1448 C CA . THR A 1 189 ? -0.979 -4.602 -4.505 1.00 96.88 189 THR A CA 1
ATOM 1449 C C . THR A 1 189 ? -1.649 -4.907 -3.167 1.00 96.88 189 THR A C 1
ATOM 1451 O O . THR A 1 189 ? -2.070 -3.980 -2.474 1.00 96.88 189 THR A O 1
ATOM 1454 N N . VAL A 1 190 ? -1.734 -6.184 -2.774 1.00 97.19 190 VAL A N 1
ATOM 1455 C CA . VAL A 1 190 ? -2.394 -6.563 -1.512 1.00 97.19 190 VAL A CA 1
ATOM 1456 C C . VAL A 1 190 ? -1.608 -6.085 -0.292 1.00 97.19 190 VAL A C 1
ATOM 1458 O O . VAL A 1 190 ? -2.210 -5.610 0.666 1.00 97.19 190 VAL A O 1
ATOM 1461 N N . GLU A 1 191 ? -0.273 -6.111 -0.345 1.00 94.38 191 GLU A N 1
ATOM 1462 C CA . GLU A 1 191 ? 0.588 -5.550 0.702 1.00 94.38 191 GLU A CA 1
ATOM 1463 C C . GLU A 1 191 ? 0.402 -4.038 0.836 1.00 94.38 191 GLU A C 1
ATOM 1465 O O . GLU A 1 191 ? 0.331 -3.515 1.947 1.00 94.38 191 GLU A O 1
ATOM 1470 N N . THR A 1 192 ? 0.297 -3.325 -0.290 1.00 93.19 192 THR A N 1
ATOM 1471 C CA . THR A 1 192 ? 0.042 -1.878 -0.286 1.00 93.19 192 THR A CA 1
ATOM 1472 C C . THR A 1 192 ? -1.320 -1.569 0.328 1.00 93.19 192 THR A C 1
ATOM 1474 O O . THR A 1 192 ? -1.427 -0.678 1.170 1.00 93.19 192 THR A O 1
ATOM 1477 N N . ASN A 1 193 ? -2.356 -2.330 -0.035 1.00 95.38 193 ASN A N 1
ATOM 1478 C CA . ASN A 1 193 ? -3.690 -2.171 0.542 1.00 95.38 193 ASN A CA 1
ATOM 1479 C C . ASN A 1 193 ? -3.699 -2.480 2.047 1.00 95.38 193 ASN A C 1
ATOM 1481 O O . ASN A 1 193 ? -4.364 -1.780 2.810 1.00 95.38 193 ASN A O 1
ATOM 1485 N N . TYR A 1 194 ? -2.937 -3.487 2.485 1.00 94.62 194 TYR A N 1
ATOM 1486 C CA . TYR A 1 194 ? -2.787 -3.815 3.902 1.00 94.62 194 TYR A CA 1
ATOM 1487 C C . TYR A 1 194 ? -2.079 -2.696 4.673 1.00 94.62 194 TYR A C 1
ATOM 1489 O O . TYR A 1 194 ? -2.555 -2.259 5.719 1.00 94.62 194 TYR A O 1
ATOM 1497 N N . ALA A 1 195 ? -0.988 -2.153 4.130 1.00 90.88 195 ALA A N 1
ATOM 1498 C CA . ALA A 1 195 ? -0.290 -1.027 4.740 1.00 90.88 195 ALA A CA 1
ATOM 1499 C C . ALA A 1 195 ? -1.193 0.218 4.846 1.00 90.88 195 ALA A C 1
ATOM 1501 O O . ALA A 1 195 ? -1.221 0.869 5.892 1.00 90.88 195 ALA A O 1
ATOM 1502 N N . ALA A 1 196 ? -1.994 0.496 3.812 1.00 90.81 196 ALA A N 1
ATOM 1503 C CA . ALA A 1 196 ? -2.986 1.570 3.828 1.00 90.81 196 ALA A CA 1
ATOM 1504 C C . ALA A 1 196 ? -4.078 1.348 4.894 1.00 90.81 196 ALA A C 1
ATOM 1506 O O . ALA A 1 196 ? -4.483 2.297 5.569 1.00 90.81 196 ALA A O 1
ATOM 1507 N N . LEU A 1 197 ? -4.528 0.104 5.103 1.00 92.62 197 LEU A N 1
ATOM 1508 C CA . LEU A 1 197 ? -5.455 -0.235 6.188 1.00 92.62 197 LEU A CA 1
ATOM 1509 C C . LEU A 1 197 ? -4.859 0.105 7.558 1.00 92.62 197 LEU A C 1
ATOM 1511 O O . LEU A 1 197 ? -5.462 0.855 8.331 1.00 92.62 197 LEU A O 1
ATOM 1515 N N . LEU A 1 198 ? -3.663 -0.417 7.845 1.00 90.12 198 LEU A N 1
ATOM 1516 C CA . LEU A 1 198 ? -2.974 -0.181 9.117 1.00 90.12 198 LEU A CA 1
ATOM 1517 C C . LEU A 1 198 ? -2.775 1.315 9.357 1.00 90.12 198 LEU A C 1
ATOM 1519 O O . LEU A 1 198 ? -2.990 1.823 10.460 1.00 90.12 198 LEU A O 1
ATOM 1523 N N . ARG A 1 199 ? -2.426 2.050 8.299 1.00 85.69 199 ARG A N 1
ATOM 1524 C CA . ARG A 1 199 ? -2.270 3.498 8.338 1.00 85.69 199 ARG A CA 1
ATOM 1525 C C . ARG A 1 199 ? -3.559 4.208 8.745 1.00 85.69 199 ARG A C 1
ATOM 1527 O O . ARG A 1 199 ? -3.537 5.056 9.641 1.00 85.69 199 ARG A O 1
ATOM 1534 N N . GLN A 1 200 ? -4.680 3.870 8.118 1.00 88.12 200 GLN A N 1
ATOM 1535 C CA . GLN A 1 200 ? -5.979 4.454 8.449 1.00 88.12 200 GLN A CA 1
ATOM 1536 C C . GLN A 1 200 ? -6.393 4.132 9.889 1.00 88.12 200 GLN A C 1
ATOM 1538 O O . GLN A 1 200 ? -6.836 5.025 10.616 1.00 88.12 200 GLN A O 1
ATOM 1543 N N . GLN A 1 201 ? -6.183 2.893 10.340 1.00 91.25 201 GLN A N 1
ATOM 1544 C CA . GLN A 1 201 ? -6.441 2.493 11.725 1.00 91.25 201 GLN A CA 1
ATOM 1545 C C . GLN A 1 201 ? -5.599 3.320 12.714 1.00 91.25 201 GLN A C 1
ATOM 1547 O O . GLN A 1 201 ? -6.145 3.875 13.671 1.00 91.25 201 GLN A O 1
ATOM 1552 N N . GLN A 1 202 ? -4.301 3.500 12.449 1.00 87.75 202 GLN A N 1
ATOM 1553 C CA . GLN A 1 202 ? -3.403 4.327 13.268 1.00 87.75 202 GLN A CA 1
ATOM 1554 C C . GLN A 1 202 ? -3.833 5.800 13.322 1.00 87.75 202 GLN A C 1
ATOM 1556 O O . GLN A 1 202 ? -3.778 6.425 14.388 1.00 87.75 202 GLN A O 1
ATOM 1561 N N . LEU A 1 203 ? -4.278 6.371 12.197 1.00 86.50 203 LEU A N 1
ATOM 1562 C CA . LEU A 1 203 ? -4.785 7.746 12.141 1.00 86.50 203 LEU A CA 1
ATOM 1563 C C . LEU A 1 203 ? -6.031 7.910 13.020 1.00 86.50 203 LEU A C 1
ATOM 1565 O O . LEU A 1 203 ? -6.113 8.843 13.826 1.00 86.50 203 LEU A O 1
ATOM 1569 N N . LEU A 1 204 ? -6.973 6.971 12.923 1.00 90.50 204 LEU A N 1
ATOM 1570 C CA . LEU A 1 204 ? -8.187 6.956 13.739 1.00 90.50 204 LEU A CA 1
ATOM 1571 C C . LEU A 1 204 ? -7.875 6.795 15.233 1.00 90.50 204 LEU A C 1
ATOM 1573 O O . LEU A 1 204 ? -8.404 7.549 16.055 1.00 90.50 204 LEU A O 1
ATOM 1577 N N . GLN A 1 205 ? -6.975 5.875 15.593 1.00 90.88 205 GLN A N 1
ATOM 1578 C CA . GLN A 1 205 ? -6.514 5.691 16.973 1.00 90.88 205 GLN A CA 1
ATOM 1579 C C . GLN A 1 205 ? -5.862 6.966 17.520 1.00 90.88 205 GLN A C 1
ATOM 1581 O O . GLN A 1 205 ? -6.201 7.423 18.615 1.00 90.88 205 GLN A O 1
ATOM 1586 N N . SER A 1 206 ? -4.958 7.577 16.752 1.00 88.38 206 SER A N 1
ATOM 1587 C CA . SER A 1 206 ? -4.248 8.801 17.138 1.00 88.38 206 SER A CA 1
ATOM 1588 C C . SER A 1 206 ? -5.214 9.961 17.359 1.00 88.38 206 SER A C 1
ATOM 1590 O O . SER A 1 206 ? -5.123 10.672 18.365 1.00 88.38 206 SER A O 1
ATOM 1592 N N . HIS A 1 207 ? -6.190 10.124 16.466 1.00 89.25 207 HIS A N 1
ATOM 1593 C CA . HIS A 1 207 ? -7.237 11.128 16.603 1.00 89.25 207 HIS A CA 1
ATOM 1594 C C . HIS A 1 207 ? -8.100 10.896 17.857 1.00 89.25 207 HIS A C 1
ATOM 1596 O O . HIS A 1 207 ? -8.308 11.824 18.649 1.00 89.25 207 HIS A O 1
ATOM 1602 N N . ALA A 1 208 ? -8.544 9.658 18.095 1.00 91.12 208 ALA A N 1
ATOM 1603 C CA . ALA A 1 208 ? -9.301 9.297 19.291 1.00 91.12 208 ALA A CA 1
ATOM 1604 C C . ALA A 1 208 ? -8.503 9.585 20.575 1.00 91.12 208 ALA A C 1
ATOM 1606 O O . ALA A 1 208 ? -9.009 10.228 21.497 1.00 91.12 208 ALA A O 1
ATOM 1607 N N . ASN A 1 209 ? -7.226 9.199 20.613 1.00 91.62 209 ASN A N 1
ATOM 1608 C CA . ASN A 1 209 ? -6.340 9.418 21.756 1.00 91.62 209 ASN A CA 1
ATOM 1609 C C . ASN A 1 209 ? -6.143 10.913 22.056 1.00 91.62 209 ASN A C 1
ATOM 1611 O O . ASN A 1 209 ? -6.269 11.328 23.213 1.00 91.62 209 ASN A O 1
ATOM 1615 N N . LYS A 1 210 ? -5.908 11.742 21.025 1.00 89.50 210 LYS A N 1
ATOM 1616 C CA . LYS A 1 210 ? -5.800 13.208 21.153 1.00 89.50 210 LYS A CA 1
ATOM 1617 C C . LYS A 1 210 ? -7.078 13.802 21.769 1.00 89.50 210 LYS A C 1
ATOM 1619 O O . LYS A 1 210 ? -7.000 14.592 22.715 1.00 89.50 210 LYS A O 1
ATOM 1624 N N . ARG A 1 211 ? -8.263 13.375 21.312 1.00 89.88 211 ARG A N 1
ATOM 1625 C CA . ARG A 1 211 ? -9.561 13.824 21.860 1.00 89.88 211 ARG A CA 1
ATOM 1626 C C . ARG A 1 211 ? -9.785 13.373 23.302 1.00 89.88 211 ARG A C 1
ATOM 1628 O O . ARG A 1 211 ? -10.185 14.186 24.138 1.00 89.88 211 ARG A O 1
ATOM 1635 N N . ILE A 1 212 ? -9.496 12.111 23.619 1.00 91.56 212 ILE A N 1
ATOM 1636 C CA . ILE A 1 212 ? -9.606 11.569 24.982 1.00 91.56 212 ILE A CA 1
ATOM 1637 C C . ILE A 1 212 ? -8.701 12.357 25.941 1.00 91.56 212 ILE A C 1
ATOM 1639 O O . ILE A 1 212 ? -9.142 12.757 27.021 1.00 91.56 212 ILE A O 1
ATOM 1643 N N . ALA A 1 213 ? -7.456 12.632 25.544 1.00 91.06 213 ALA A N 1
ATOM 1644 C CA . ALA A 1 213 ? -6.518 13.421 26.338 1.00 91.06 213 ALA A CA 1
ATOM 1645 C C . ALA A 1 213 ? -7.007 14.865 26.553 1.00 91.06 213 ALA A C 1
ATOM 1647 O O . ALA A 1 213 ? -6.934 15.380 27.672 1.00 91.06 213 ALA A O 1
ATOM 1648 N N . HIS A 1 214 ? -7.563 15.503 25.518 1.00 89.00 214 HIS A N 1
ATOM 1649 C CA . HIS A 1 214 ? -8.129 16.849 25.619 1.00 89.00 214 HIS A CA 1
ATOM 1650 C C . HIS A 1 214 ? -9.314 16.907 26.599 1.00 89.00 214 HIS A C 1
ATOM 1652 O O . HIS A 1 214 ? -9.354 17.777 27.470 1.00 89.00 214 HIS A O 1
ATOM 1658 N N . LYS A 1 215 ? -10.231 15.929 26.544 1.00 87.12 215 LYS A N 1
ATOM 1659 C CA . LYS A 1 215 ? -11.347 15.814 27.502 1.00 87.12 215 LYS A CA 1
ATOM 1660 C C . LYS A 1 215 ? -10.861 15.621 28.945 1.00 87.12 215 LYS A C 1
ATOM 1662 O O . LYS A 1 215 ? -11.455 16.176 29.864 1.00 87.12 215 LYS A O 1
ATOM 1667 N N . LYS A 1 216 ? -9.773 14.871 29.167 1.00 85.06 216 LYS A N 1
ATOM 1668 C CA . LYS A 1 216 ? -9.181 14.687 30.508 1.00 85.06 216 LYS A CA 1
ATOM 1669 C C . LYS A 1 216 ? -8.570 15.979 31.064 1.00 85.06 216 LYS A C 1
ATOM 1671 O O . LYS A 1 216 ? -8.711 16.238 32.255 1.00 85.06 216 LYS A O 1
ATOM 1676 N N . LYS A 1 217 ? -7.928 16.803 30.225 1.00 83.00 217 LYS A N 1
ATOM 1677 C CA . LYS A 1 217 ? -7.332 18.086 30.651 1.00 83.00 217 LYS A CA 1
ATOM 1678 C C . LYS A 1 217 ? -8.386 19.107 31.097 1.00 83.00 217 LYS A C 1
ATOM 1680 O O . LYS A 1 217 ? -8.174 19.776 32.104 1.00 83.00 217 LYS A O 1
ATOM 1685 N N . HIS A 1 218 ? -9.524 19.176 30.403 1.00 74.69 218 HIS A N 1
ATOM 1686 C CA . HIS A 1 218 ? -10.613 20.116 30.724 1.00 74.69 218 HIS A CA 1
ATOM 1687 C C . HIS A 1 218 ? -11.550 19.660 31.847 1.00 74.69 218 HIS A C 1
ATOM 1689 O O . HIS A 1 218 ? -12.342 20.455 32.330 1.00 74.69 218 HIS A O 1
ATOM 1695 N N . LYS A 1 219 ? -11.436 18.413 32.319 1.00 67.38 219 LYS A N 1
ATOM 1696 C CA . LYS A 1 219 ? -12.153 17.928 33.513 1.00 67.38 219 LYS A CA 1
ATOM 1697 C C . LYS A 1 219 ? -11.453 18.260 34.843 1.00 67.38 219 LYS A C 1
ATOM 1699 O O . LYS A 1 219 ? -11.892 17.787 35.887 1.00 67.38 219 LYS A O 1
ATOM 1704 N N . ARG A 1 220 ? -10.368 19.050 34.845 1.00 50.25 220 ARG A N 1
ATOM 1705 C CA . ARG A 1 220 ? -9.792 19.586 36.094 1.00 50.25 220 ARG A CA 1
ATOM 1706 C C . ARG A 1 220 ? -10.720 20.671 36.664 1.00 50.25 220 ARG A C 1
ATOM 1708 O O . ARG A 1 220 ? -11.197 21.489 35.881 1.00 50.25 220 ARG A O 1
ATOM 1715 N N . PRO A 1 221 ? -10.971 20.708 37.988 1.00 48.19 221 PRO A N 1
ATOM 1716 C CA . PRO A 1 221 ? -11.911 21.652 38.580 1.00 48.19 221 PRO A CA 1
ATOM 1717 C C . PRO A 1 221 ? -11.384 23.073 38.385 1.00 48.19 221 PRO A C 1
ATOM 1719 O O . PRO A 1 221 ? -10.378 23.468 38.974 1.00 48.19 221 PRO A O 1
ATOM 1722 N N . ARG A 1 222 ? -12.047 23.830 37.515 1.00 45.84 222 ARG A N 1
ATOM 1723 C CA . ARG A 1 222 ? -11.862 25.269 37.376 1.00 45.84 222 ARG A CA 1
ATOM 1724 C C . ARG A 1 222 ? -13.040 25.909 38.099 1.00 45.84 222 ARG A C 1
ATOM 1726 O O . ARG A 1 222 ? -14.181 25.611 37.767 1.00 45.84 222 ARG A O 1
ATOM 1733 N N . HIS A 1 223 ? -12.753 26.722 39.113 1.00 46.34 223 HIS A N 1
ATOM 1734 C CA . HIS A 1 223 ? -13.755 27.560 39.769 1.00 46.34 223 HIS A CA 1
ATOM 1735 C C . HIS A 1 223 ? -14.444 28.421 38.698 1.00 46.34 223 HIS A C 1
ATOM 1737 O O . HIS A 1 223 ? -13.764 29.136 37.957 1.00 46.34 223 HIS A O 1
ATOM 1743 N N . GLU A 1 224 ? -15.766 28.296 38.589 1.00 38.91 224 GLU A N 1
ATOM 1744 C CA . GLU A 1 224 ? -16.596 29.095 37.685 1.00 38.91 224 GLU A CA 1
ATOM 1745 C C . GLU A 1 224 ? -16.543 30.586 38.047 1.00 38.91 224 GLU A C 1
ATOM 1747 O O . GLU A 1 224 ? -16.383 30.957 39.214 1.00 38.91 224 GLU A O 1
ATOM 1752 N N . PRO A 1 225 ? -16.774 31.443 37.046 1.00 40.69 225 PRO A N 1
ATOM 1753 C CA . PRO A 1 225 ? -17.996 32.220 37.109 1.00 40.69 225 PRO A CA 1
ATOM 1754 C C . PRO A 1 225 ? -18.889 31.946 35.904 1.00 40.69 225 PRO A C 1
ATOM 1756 O O . PRO A 1 225 ? -18.443 31.841 34.760 1.00 40.69 225 PRO A O 1
ATOM 1759 N N . SER A 1 226 ? -20.168 31.843 36.234 1.00 41.97 226 SER A N 1
ATOM 1760 C CA . SER A 1 226 ? -21.316 31.612 35.377 1.00 41.97 226 SER A CA 1
ATOM 1761 C C . SER A 1 226 ? -21.392 32.620 34.231 1.00 41.97 226 SER A C 1
ATOM 1763 O O . SER A 1 226 ? -21.168 33.818 34.430 1.00 41.97 226 SER A O 1
ATOM 1765 N N . ARG A 1 227 ? -21.770 32.151 33.040 1.00 37.53 227 ARG A N 1
ATOM 1766 C CA . ARG A 1 227 ? -22.331 33.019 32.005 1.00 37.53 227 ARG A CA 1
ATOM 1767 C C . ARG A 1 227 ? -23.377 32.294 31.172 1.00 37.53 227 ARG A C 1
ATOM 1769 O O . ARG A 1 227 ? -23.275 31.095 30.941 1.00 37.53 227 ARG A O 1
ATOM 1776 N N . GLU A 1 228 ? -24.375 33.095 30.832 1.00 37.38 228 GLU A N 1
ATOM 1777 C CA . GLU A 1 228 ? -25.743 32.774 30.450 1.00 37.38 228 GLU A CA 1
ATOM 1778 C C . GLU A 1 228 ? -25.907 32.116 29.078 1.00 37.38 228 GLU A C 1
ATOM 1780 O O . GLU A 1 228 ? -25.057 32.217 28.191 1.00 37.38 228 GLU A O 1
ATOM 1785 N N . ASP A 1 229 ? -27.073 31.484 28.977 1.00 36.72 229 ASP A N 1
ATOM 1786 C CA . ASP A 1 229 ? -27.755 30.890 27.836 1.00 36.72 229 ASP A CA 1
ATOM 1787 C C . ASP A 1 229 ? -27.539 31.590 26.482 1.00 36.72 229 ASP A C 1
ATOM 1789 O O . ASP A 1 229 ? -27.774 32.790 26.319 1.00 36.72 229 ASP A O 1
ATOM 1793 N N . GLN A 1 230 ? -27.202 30.786 25.470 1.00 33.44 230 GLN A N 1
ATOM 1794 C CA . GLN A 1 230 ? -27.503 31.082 24.071 1.00 33.44 230 GLN A CA 1
ATOM 1795 C C . GLN A 1 230 ? -28.171 29.872 23.408 1.00 33.44 230 GLN A C 1
ATOM 1797 O O . GLN A 1 230 ? -27.721 28.735 23.547 1.00 33.44 230 GLN A O 1
ATOM 1802 N N . ASP A 1 231 ? -29.261 30.186 22.708 1.00 30.16 231 ASP A N 1
ATOM 1803 C CA . ASP A 1 231 ? -30.187 29.320 21.976 1.00 30.16 231 ASP A CA 1
ATOM 1804 C C . ASP A 1 231 ? -29.527 28.374 20.946 1.00 30.16 231 ASP A C 1
ATOM 1806 O O . ASP A 1 231 ? -28.448 28.667 20.420 1.00 30.16 231 ASP A O 1
ATOM 1810 N N . PRO A 1 232 ? -30.197 27.259 20.584 1.00 36.84 232 PRO A N 1
ATOM 1811 C CA . PRO A 1 232 ? -29.674 26.257 19.668 1.00 36.84 232 PRO A CA 1
ATOM 1812 C C . PRO A 1 232 ? -29.870 26.689 18.208 1.00 36.84 232 PRO A C 1
ATOM 1814 O O . PRO A 1 232 ? -30.961 26.573 17.650 1.00 36.84 232 PRO A O 1
ATOM 1817 N N . SER A 1 233 ? -28.798 27.148 17.559 1.00 33.53 233 SER A N 1
ATOM 1818 C CA . SER A 1 233 ? -28.769 27.258 16.100 1.00 33.53 233 SER A CA 1
ATOM 1819 C C . SER A 1 233 ? -28.541 25.888 15.448 1.00 33.53 233 SER A C 1
ATOM 1821 O O . SER A 1 233 ? -27.873 25.002 15.983 1.00 33.53 233 SER A O 1
ATOM 1823 N N . GLU A 1 234 ? -29.183 25.727 14.296 1.00 37.97 234 GLU A N 1
ATOM 1824 C CA . GLU A 1 234 ? -29.358 24.514 13.501 1.00 37.97 234 GLU A CA 1
ATOM 1825 C C . GLU A 1 234 ? -28.096 23.642 13.385 1.00 37.97 234 GLU A C 1
ATOM 1827 O O . GLU A 1 234 ? -27.048 24.061 12.890 1.00 37.97 234 GLU A O 1
ATOM 1832 N N . GLN A 1 235 ? -28.227 22.378 13.800 1.00 35.91 235 GLN A N 1
ATOM 1833 C CA . GLN A 1 235 ? -27.217 21.343 13.609 1.00 35.91 235 GLN A CA 1
ATOM 1834 C C . GLN A 1 235 ? -27.117 20.992 12.120 1.00 35.91 235 GLN A C 1
ATOM 1836 O O . GLN A 1 235 ? -27.755 20.059 11.634 1.00 35.91 235 GLN A O 1
ATOM 1841 N N . GLN A 1 236 ? -26.274 21.716 11.384 1.00 37.75 236 GLN A N 1
ATOM 1842 C CA . GLN A 1 236 ? -25.652 21.132 10.199 1.00 37.75 236 GLN A CA 1
ATOM 1843 C C . GLN A 1 236 ? -24.929 19.846 10.630 1.00 37.75 236 GLN A C 1
ATOM 1845 O O . GLN A 1 236 ? -24.331 19.832 11.712 1.00 37.75 236 GLN A O 1
ATOM 1850 N N . PRO A 1 237 ? -24.961 18.759 9.837 1.00 44.12 237 PRO A N 1
ATOM 1851 C CA . PRO A 1 237 ? -24.211 17.556 10.161 1.00 44.12 237 PRO A CA 1
ATOM 1852 C C . PRO A 1 237 ? -22.724 17.917 10.187 1.00 44.12 237 PRO A C 1
ATOM 1854 O O . PRO A 1 237 ? -22.084 18.076 9.147 1.00 44.12 237 PRO A O 1
ATOM 1857 N N . VAL A 1 238 ? -22.186 18.101 11.394 1.00 51.69 238 VAL A N 1
ATOM 1858 C CA . VAL A 1 238 ? -20.774 18.401 11.619 1.00 51.69 238 VAL A CA 1
ATOM 1859 C C . VAL A 1 238 ? -20.000 17.152 11.224 1.00 51.69 238 VAL A C 1
ATOM 1861 O O . VAL A 1 238 ? -19.803 16.245 12.029 1.00 51.69 238 VAL A O 1
ATOM 1864 N N . THR A 1 239 ? -19.597 17.069 9.958 1.00 62.69 239 THR A N 1
ATOM 1865 C CA . THR A 1 239 ? -18.693 16.009 9.520 1.00 62.69 239 THR A CA 1
ATOM 1866 C C . THR A 1 239 ? -17.349 16.276 10.175 1.00 62.69 239 THR A C 1
ATOM 1868 O O . THR A 1 239 ? -16.756 17.338 9.979 1.00 62.69 239 THR A O 1
ATOM 1871 N N . ALA A 1 240 ? -16.878 15.342 10.997 1.00 74.75 240 ALA A N 1
ATOM 1872 C CA . ALA A 1 240 ? -15.618 15.521 11.691 1.00 74.75 240 ALA A CA 1
ATOM 1873 C C . ALA A 1 240 ? -14.447 15.578 10.702 1.00 74.75 240 ALA A C 1
ATOM 1875 O O . ALA A 1 240 ? -14.291 14.735 9.814 1.00 74.75 240 ALA A O 1
ATOM 1876 N N . THR A 1 241 ? -13.604 16.589 10.893 1.00 79.12 241 THR A N 1
ATOM 1877 C CA . THR A 1 241 ? -12.356 16.759 10.154 1.00 79.12 241 THR A CA 1
ATOM 1878 C C . THR A 1 241 ? -11.204 16.147 10.943 1.00 79.12 241 THR A C 1
ATOM 1880 O O . THR A 1 241 ? -10.969 16.512 12.097 1.00 79.12 241 THR A O 1
ATOM 1883 N N . ILE A 1 242 ? -10.456 15.245 10.312 1.00 79.81 242 ILE A N 1
ATOM 1884 C CA . ILE A 1 242 ? -9.194 14.714 10.823 1.00 79.81 242 ILE A CA 1
ATOM 1885 C C . ILE A 1 242 ? -8.069 15.537 10.192 1.00 79.81 242 ILE A C 1
ATOM 1887 O O . ILE A 1 242 ? -7.793 15.437 8.997 1.00 79.81 242 ILE A O 1
ATOM 1891 N N . ASN A 1 243 ? -7.433 16.383 11.001 1.00 77.81 243 ASN A N 1
ATOM 1892 C CA . ASN A 1 243 ? -6.279 17.166 10.565 1.00 77.81 243 ASN A CA 1
ATOM 1893 C C . ASN A 1 243 ? -5.023 16.297 10.617 1.00 77.81 243 ASN A C 1
ATOM 1895 O O . ASN A 1 243 ? -4.623 15.892 11.712 1.00 77.81 243 ASN A O 1
ATOM 1899 N N . MET A 1 244 ? -4.414 16.041 9.458 1.00 75.06 244 MET A N 1
ATOM 1900 C CA . MET A 1 244 ? -3.137 15.339 9.376 1.00 75.06 244 MET A CA 1
ATOM 1901 C C . MET A 1 244 ? -1.984 16.302 9.680 1.00 75.06 244 MET A C 1
ATOM 1903 O O . MET A 1 244 ? -2.016 17.475 9.302 1.00 75.06 244 MET A O 1
ATOM 1907 N N . THR A 1 245 ? -0.951 15.815 10.358 1.00 69.69 245 THR A N 1
ATOM 1908 C CA . THR A 1 245 ? 0.290 16.545 10.648 1.00 69.69 245 THR A CA 1
ATOM 1909 C C . THR A 1 245 ? 1.491 15.861 9.985 1.00 69.69 245 THR A C 1
ATOM 1911 O O . THR A 1 245 ? 1.406 14.680 9.651 1.00 69.69 245 THR A O 1
ATOM 1914 N N . PRO A 1 246 ? 2.641 16.545 9.811 1.00 68.56 246 PRO A N 1
ATOM 1915 C CA . PRO A 1 246 ? 3.865 15.899 9.321 1.00 68.56 246 PRO A CA 1
ATOM 1916 C C . PRO A 1 246 ? 4.295 14.707 10.188 1.00 68.56 246 PRO A C 1
ATOM 1918 O O . PRO A 1 246 ? 4.731 13.687 9.665 1.00 68.56 246 PRO A O 1
ATOM 1921 N N . GLN A 1 247 ? 4.061 14.790 11.502 1.00 70.06 247 GLN A N 1
ATOM 1922 C CA . GLN A 1 247 ? 4.272 13.687 12.445 1.00 70.06 247 GLN A CA 1
ATOM 1923 C C . GLN A 1 247 ? 3.381 12.484 12.156 1.00 70.06 247 GLN A C 1
ATOM 1925 O O . GLN A 1 247 ? 3.803 11.350 12.371 1.00 70.06 247 GLN A O 1
ATOM 1930 N N . ASP A 1 248 ? 2.165 12.698 11.640 1.00 72.00 248 ASP A N 1
ATOM 1931 C CA . ASP A 1 248 ? 1.362 11.570 11.199 1.00 72.00 248 ASP A CA 1
ATOM 1932 C C . ASP A 1 248 ? 2.124 10.845 10.084 1.00 72.00 248 ASP A C 1
ATOM 1934 O O . ASP A 1 248 ? 2.119 9.623 10.090 1.00 72.00 248 ASP A O 1
ATOM 1938 N N . PHE A 1 249 ? 2.834 11.534 9.188 1.00 72.19 249 PHE A N 1
ATOM 1939 C CA . PHE A 1 249 ? 3.729 10.951 8.174 1.00 72.19 249 PHE A CA 1
ATOM 1940 C C . PHE A 1 249 ? 5.131 10.569 8.705 1.00 72.19 249 PHE A C 1
ATOM 1942 O O . PHE A 1 249 ? 6.016 10.275 7.910 1.00 72.19 249 PHE A O 1
ATOM 1949 N N . GLN A 1 250 ? 5.345 10.554 10.027 1.00 71.19 250 GLN A N 1
ATOM 1950 C CA . GLN A 1 250 ? 6.633 10.223 10.666 1.00 71.19 250 GLN A CA 1
ATOM 1951 C C . GLN A 1 250 ? 7.819 11.063 10.163 1.00 71.19 250 GLN A C 1
ATOM 1953 O O . GLN A 1 250 ? 8.971 10.669 10.293 1.00 71.19 250 GLN A O 1
ATOM 1958 N N . PHE A 1 251 ? 7.559 12.249 9.613 1.00 74.88 251 PHE A N 1
ATOM 1959 C CA . PHE A 1 251 ? 8.634 13.149 9.224 1.00 74.88 251 PHE A CA 1
ATOM 1960 C C . PHE A 1 251 ? 9.199 13.850 10.467 1.00 74.88 251 PHE A C 1
ATOM 1962 O O . PHE A 1 251 ? 8.422 14.461 11.209 1.00 74.88 251 PHE A O 1
ATOM 1969 N N . PRO A 1 252 ? 10.520 13.786 10.721 1.00 70.44 252 PRO A N 1
ATOM 1970 C CA . PRO A 1 252 ? 11.114 14.450 11.871 1.00 70.44 252 PRO A CA 1
ATOM 1971 C C . PRO A 1 252 ? 11.126 15.971 11.665 1.00 70.44 252 PRO A C 1
ATOM 1973 O O . PRO A 1 252 ? 11.829 16.492 10.795 1.00 70.44 252 PRO A O 1
ATOM 1976 N N . ASP A 1 253 ? 10.371 16.680 12.511 1.00 71.44 253 ASP A N 1
ATOM 1977 C CA . ASP A 1 253 ? 10.196 18.142 12.478 1.00 71.44 253 ASP A CA 1
ATOM 1978 C C . ASP A 1 253 ? 11.513 18.953 12.340 1.00 71.44 253 ASP A C 1
ATOM 1980 O O . ASP A 1 253 ? 11.499 19.959 11.632 1.00 71.44 253 ASP A O 1
ATOM 1984 N N . PRO A 1 254 ? 12.666 18.567 12.941 1.00 76.25 254 PRO A N 1
ATOM 1985 C CA . PRO A 1 254 ? 13.907 19.341 12.802 1.00 76.25 254 PRO A CA 1
ATOM 1986 C C . PRO A 1 254 ? 14.536 19.299 11.401 1.00 76.25 254 PRO A C 1
ATOM 1988 O O . PRO A 1 254 ? 15.328 20.178 11.062 1.00 76.25 254 PRO A O 1
ATOM 1991 N N . TYR A 1 255 ? 14.222 18.277 10.600 1.00 75.00 255 TYR A N 1
ATOM 1992 C CA . TYR A 1 255 ? 14.935 17.970 9.353 1.00 75.00 255 TYR A CA 1
ATOM 1993 C C . TYR A 1 255 ? 14.052 18.061 8.108 1.00 75.00 255 TYR A C 1
ATOM 1995 O O . TYR A 1 255 ? 14.580 18.159 6.998 1.00 75.00 255 TYR A O 1
ATOM 2003 N N . VAL A 1 256 ? 12.727 18.068 8.285 1.00 73.75 256 VAL A N 1
ATOM 2004 C CA . VAL A 1 256 ? 11.752 18.096 7.193 1.00 73.75 256 VAL A CA 1
ATOM 2005 C C . VAL A 1 256 ? 10.966 19.396 7.197 1.00 73.75 256 VAL A C 1
ATOM 2007 O O . VAL A 1 256 ? 10.262 19.715 8.152 1.00 73.75 256 VAL A O 1
ATOM 2010 N N . MET A 1 257 ? 11.026 20.118 6.082 1.00 76.06 257 MET A N 1
ATOM 2011 C CA . MET A 1 257 ? 10.255 21.341 5.881 1.00 76.06 257 MET A CA 1
ATOM 2012 C C . MET A 1 257 ? 9.123 21.130 4.872 1.00 76.06 257 MET A C 1
ATOM 2014 O O . MET A 1 257 ? 9.322 20.557 3.803 1.00 76.06 257 MET A O 1
ATOM 2018 N N . VAL A 1 258 ? 7.925 21.631 5.181 1.00 74.50 258 VAL A N 1
ATOM 2019 C CA . VAL A 1 258 ? 6.793 21.598 4.241 1.00 74.50 258 VAL A CA 1
ATOM 2020 C C . VAL A 1 258 ? 6.833 22.837 3.350 1.00 74.50 258 VAL A C 1
ATOM 2022 O O . VAL A 1 258 ? 6.424 23.921 3.779 1.00 74.50 258 VAL A O 1
ATOM 2025 N N . GLN A 1 259 ? 7.315 22.682 2.119 1.00 72.12 259 GLN A N 1
ATOM 2026 C CA . GLN A 1 259 ? 7.470 23.772 1.150 1.00 72.12 259 GLN A CA 1
ATOM 2027 C C . GLN A 1 259 ? 7.046 23.330 -0.259 1.00 72.12 259 GLN A C 1
ATOM 2029 O O . GLN A 1 259 ? 7.146 22.143 -0.566 1.00 72.12 259 GLN A O 1
ATOM 2034 N N . PRO A 1 260 ? 6.559 24.261 -1.100 1.00 63.53 260 PRO A N 1
ATOM 2035 C CA . PRO A 1 260 ? 5.992 23.928 -2.404 1.00 63.53 260 PRO A CA 1
ATOM 2036 C C . PRO A 1 260 ? 7.033 23.443 -3.417 1.00 63.53 260 PRO A C 1
ATOM 2038 O O . PRO A 1 260 ? 6.727 22.518 -4.156 1.00 63.53 260 PRO A O 1
ATOM 2041 N N . ASP A 1 261 ? 8.249 24.002 -3.409 1.00 64.62 261 ASP A N 1
ATOM 2042 C CA . ASP A 1 261 ? 9.283 23.687 -4.398 1.00 64.62 261 ASP A CA 1
ATOM 2043 C C . ASP A 1 261 ? 10.660 23.528 -3.745 1.00 64.62 261 ASP A C 1
ATOM 2045 O O . ASP A 1 261 ? 11.054 24.307 -2.871 1.00 64.62 261 ASP A O 1
ATOM 2049 N N . ALA A 1 262 ? 11.411 22.520 -4.190 1.00 68.44 262 ALA A N 1
ATOM 2050 C CA . ALA A 1 262 ? 12.816 22.354 -3.842 1.00 68.44 262 ALA A CA 1
ATOM 2051 C C . ALA A 1 262 ? 13.694 23.036 -4.899 1.00 68.44 262 ALA A C 1
ATOM 2053 O O . ALA A 1 262 ? 13.570 22.767 -6.094 1.00 68.44 262 ALA A O 1
ATOM 2054 N N . ASN A 1 263 ? 14.619 23.894 -4.464 1.00 77.31 263 ASN A N 1
ATOM 2055 C CA . ASN A 1 263 ? 15.612 24.469 -5.367 1.00 77.31 263 ASN A CA 1
ATOM 2056 C C . ASN A 1 263 ? 16.527 23.362 -5.906 1.00 77.31 263 ASN A C 1
ATOM 2058 O O . ASN A 1 263 ? 17.075 22.570 -5.132 1.00 77.31 263 ASN A O 1
ATOM 2062 N N . ILE A 1 264 ? 16.720 23.333 -7.225 1.00 80.25 264 ILE A N 1
ATOM 2063 C CA . ILE A 1 264 ? 17.687 22.438 -7.861 1.00 80.25 264 ILE A CA 1
ATOM 2064 C C . ILE A 1 264 ? 19.089 23.001 -7.625 1.00 80.25 264 ILE A C 1
ATOM 2066 O O . ILE A 1 264 ? 19.383 24.146 -7.974 1.00 80.25 264 ILE A O 1
ATOM 2070 N N . LEU A 1 265 ? 19.957 22.194 -7.028 1.00 86.56 265 LEU A N 1
ATOM 2071 C CA . LEU A 1 265 ? 21.344 22.542 -6.771 1.00 86.56 265 LEU A CA 1
ATOM 2072 C C . LEU A 1 265 ? 22.129 22.523 -8.088 1.00 86.56 265 LEU A C 1
ATOM 2074 O O . LEU A 1 265 ? 22.122 21.528 -8.821 1.00 86.56 265 LEU A O 1
ATOM 2078 N N . ALA A 1 266 ? 22.845 23.616 -8.372 1.00 81.75 266 ALA A N 1
ATOM 2079 C CA . ALA A 1 266 ? 23.874 23.624 -9.407 1.00 81.75 266 ALA A CA 1
ATOM 2080 C C . ALA A 1 266 ? 24.856 22.472 -9.101 1.00 81.75 266 ALA A C 1
ATOM 2082 O O . ALA A 1 266 ? 25.214 22.259 -7.948 1.00 81.75 266 ALA A O 1
ATOM 2083 N N . ASP A 1 267 ? 25.215 21.670 -10.100 1.00 88.88 267 ASP A N 1
ATOM 2084 C CA . ASP A 1 267 ? 26.054 20.458 -9.987 1.00 88.88 267 ASP A CA 1
ATOM 2085 C C . ASP A 1 267 ? 25.398 19.175 -9.449 1.00 88.88 267 ASP A C 1
ATOM 2087 O O . ASP A 1 267 ? 26.082 18.157 -9.297 1.00 88.88 267 ASP A O 1
ATOM 2091 N N . HIS A 1 268 ? 24.076 19.159 -9.255 1.00 91.56 268 HIS A N 1
ATOM 2092 C CA . HIS A 1 268 ? 23.341 17.932 -8.933 1.00 91.56 268 HIS A CA 1
ATOM 2093 C C . HIS A 1 268 ? 22.508 17.422 -10.114 1.00 91.56 268 HIS A C 1
ATOM 2095 O O . HIS A 1 268 ? 22.124 18.165 -11.022 1.00 91.56 268 HIS A O 1
ATOM 2101 N N . ILE A 1 269 ? 22.247 16.117 -10.105 1.00 91.25 269 ILE A N 1
ATOM 2102 C CA . ILE A 1 269 ? 21.270 15.444 -10.956 1.00 91.25 269 ILE A CA 1
ATOM 2103 C C . ILE A 1 269 ? 20.033 15.193 -10.102 1.00 91.25 269 ILE A C 1
ATOM 2105 O O . ILE A 1 269 ? 20.137 14.690 -8.982 1.00 91.25 269 ILE A O 1
ATOM 2109 N N . SER A 1 270 ? 18.870 15.560 -10.636 1.00 92.44 270 SER A N 1
ATOM 2110 C CA . SER A 1 270 ? 17.586 15.219 -10.032 1.00 92.44 270 SER A CA 1
ATOM 2111 C C . SER A 1 270 ? 17.182 13.817 -10.449 1.00 92.44 270 SER A C 1
ATOM 2113 O O . SER A 1 270 ? 17.222 13.485 -11.632 1.00 92.44 270 SER A O 1
ATOM 2115 N N . LEU A 1 271 ? 16.797 13.015 -9.468 1.00 93.31 271 LEU A N 1
ATOM 2116 C CA . LEU A 1 271 ? 16.326 11.656 -9.656 1.00 93.31 271 LEU A CA 1
ATOM 2117 C C . LEU A 1 271 ? 14.997 11.483 -8.929 1.00 93.31 271 LEU A C 1
ATOM 2119 O O . LEU A 1 271 ? 14.824 11.948 -7.801 1.00 93.31 271 LEU A O 1
ATOM 2123 N N . TYR A 1 272 ? 14.068 10.800 -9.583 1.00 93.88 272 TYR A N 1
ATOM 2124 C CA . TYR A 1 272 ? 12.689 10.658 -9.149 1.00 93.88 272 TYR A CA 1
ATOM 2125 C C . TYR A 1 272 ? 12.297 9.189 -9.009 1.00 93.88 272 TYR A C 1
ATOM 2127 O O . TYR A 1 272 ? 12.850 8.307 -9.673 1.00 93.88 272 TYR A O 1
ATOM 2135 N N . LYS A 1 273 ? 11.319 8.927 -8.140 1.00 92.88 273 LYS A N 1
ATOM 2136 C CA . LYS A 1 273 ? 10.692 7.613 -7.970 1.00 92.88 273 LYS A CA 1
ATOM 2137 C C . LYS A 1 273 ? 9.243 7.762 -7.524 1.00 92.88 273 LYS A C 1
ATOM 2139 O O . LYS A 1 273 ? 8.985 8.354 -6.481 1.00 92.88 273 LYS A O 1
ATOM 2144 N 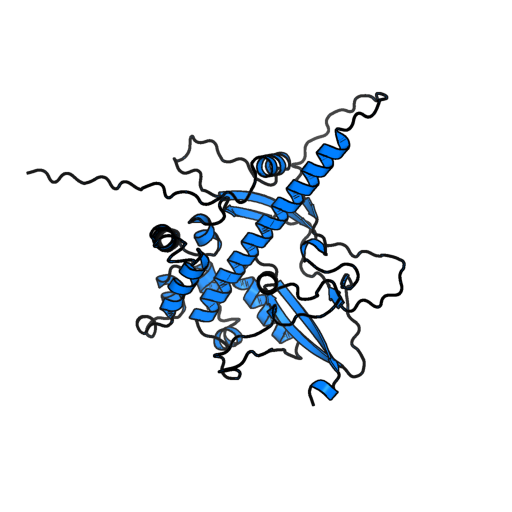N . GLY A 1 274 ? 8.304 7.207 -8.287 1.00 92.44 274 GLY A N 1
ATOM 2145 C CA . GLY A 1 274 ? 6.893 7.131 -7.897 1.00 92.44 274 GLY A CA 1
ATOM 2146 C C . GLY A 1 274 ? 6.574 5.825 -7.180 1.00 92.44 274 GLY A C 1
ATOM 2147 O O . GLY A 1 274 ? 7.018 4.762 -7.618 1.00 92.44 274 GLY A O 1
ATOM 2148 N N . LYS A 1 275 ? 5.814 5.880 -6.080 1.00 90.75 275 LYS A N 1
ATOM 2149 C CA . LYS A 1 275 ? 5.356 4.684 -5.348 1.00 90.75 275 LYS A CA 1
ATOM 2150 C C . LYS A 1 275 ? 4.138 4.989 -4.472 1.00 90.75 275 LYS A C 1
ATOM 2152 O O . LYS A 1 275 ? 3.802 6.150 -4.240 1.00 90.75 275 LYS A O 1
ATOM 2157 N N . ALA A 1 276 ? 3.505 3.944 -3.945 1.00 90.38 276 ALA A N 1
ATOM 2158 C CA . ALA A 1 276 ? 2.645 4.073 -2.775 1.00 90.38 276 ALA A CA 1
ATOM 2159 C C . ALA A 1 276 ? 3.486 4.411 -1.533 1.00 90.38 276 ALA A C 1
ATOM 2161 O O . ALA A 1 276 ? 4.480 3.738 -1.244 1.00 90.38 276 ALA A O 1
ATOM 2162 N N . TYR A 1 277 ? 3.077 5.449 -0.809 1.00 84.50 277 TYR A N 1
ATOM 2163 C CA . TYR A 1 277 ? 3.738 5.933 0.397 1.00 84.50 277 TYR A CA 1
ATOM 2164 C C . TYR A 1 277 ? 3.630 4.915 1.539 1.00 84.50 277 TYR A C 1
ATOM 2166 O O . TYR A 1 277 ? 4.590 4.704 2.277 1.00 84.50 277 TYR A O 1
ATOM 2174 N N . ASP A 1 278 ? 2.502 4.210 1.643 1.00 81.94 278 ASP A N 1
ATOM 2175 C CA . ASP A 1 278 ? 2.268 3.239 2.716 1.00 81.94 278 ASP A CA 1
ATOM 2176 C C . ASP A 1 278 ? 3.267 2.066 2.703 1.00 81.94 278 ASP A C 1
ATOM 2178 O O . ASP A 1 278 ? 3.598 1.529 3.760 1.00 81.94 278 ASP A O 1
ATOM 2182 N N . LYS A 1 279 ? 3.856 1.727 1.542 1.00 74.25 279 LYS A N 1
ATOM 2183 C CA . LYS A 1 279 ? 4.930 0.715 1.446 1.00 74.25 279 LYS A CA 1
ATOM 2184 C C . LYS A 1 279 ? 6.261 1.158 2.056 1.00 74.25 279 LYS A C 1
ATOM 2186 O O . LYS A 1 279 ? 7.158 0.331 2.205 1.00 74.25 279 LYS A O 1
ATOM 2191 N N . LEU A 1 280 ? 6.428 2.441 2.363 1.00 71.94 280 LEU A N 1
ATOM 2192 C CA . LEU A 1 280 ? 7.688 2.968 2.881 1.00 71.94 280 LEU A CA 1
ATOM 2193 C C . LEU A 1 280 ? 7.847 2.668 4.377 1.00 71.94 280 LEU A C 1
ATOM 2195 O O . LEU A 1 280 ? 8.965 2.555 4.855 1.00 71.94 280 LEU A O 1
ATOM 2199 N N . ARG A 1 281 ? 6.744 2.449 5.101 1.00 65.94 281 ARG A N 1
ATOM 2200 C CA . ARG A 1 281 ? 6.743 2.302 6.565 1.00 65.94 281 ARG A CA 1
ATOM 2201 C C . ARG A 1 281 ? 7.254 0.971 7.110 1.00 65.94 281 ARG A C 1
ATOM 2203 O O . ARG A 1 281 ? 7.999 1.006 8.086 1.00 65.94 281 ARG A O 1
ATOM 2210 N N . PRO A 1 282 ? 6.894 -0.202 6.549 1.00 58.94 282 PRO A N 1
ATOM 2211 C CA . PRO A 1 282 ? 7.300 -1.478 7.144 1.00 58.94 282 PRO A CA 1
ATOM 2212 C C . PRO A 1 282 ? 8.824 -1.672 7.203 1.00 58.94 282 PRO A C 1
ATOM 2214 O O . PRO A 1 282 ? 9.314 -2.480 7.984 1.00 58.94 282 PRO A O 1
ATOM 2217 N N . ALA A 1 283 ? 9.578 -0.931 6.385 1.00 57.56 283 ALA A N 1
ATOM 2218 C CA . ALA A 1 283 ? 11.032 -1.019 6.284 1.00 57.56 283 ALA A CA 1
ATOM 2219 C C . ALA A 1 283 ? 11.798 0.045 7.103 1.00 57.56 283 ALA A C 1
ATOM 2221 O O . ALA A 1 283 ? 13.032 0.026 7.081 1.00 57.56 283 ALA A O 1
ATOM 2222 N N . GLY A 1 284 ? 11.094 0.930 7.821 1.00 65.56 284 GLY A N 1
ATOM 2223 C CA . GLY A 1 284 ? 11.664 2.027 8.615 1.00 65.56 284 GLY A CA 1
ATOM 2224 C C . GLY A 1 284 ? 11.315 3.420 8.081 1.00 65.56 284 GLY A C 1
ATOM 2225 O O . GLY A 1 284 ? 10.756 3.561 6.994 1.00 65.56 284 GLY A O 1
ATOM 2226 N N . ASP A 1 285 ? 11.649 4.454 8.852 1.00 74.62 285 ASP A N 1
ATOM 2227 C CA . ASP A 1 285 ? 11.441 5.845 8.445 1.00 74.62 285 ASP A CA 1
ATOM 2228 C C . ASP A 1 285 ? 12.456 6.223 7.355 1.00 74.62 285 ASP A C 1
ATOM 2230 O O . ASP A 1 285 ? 13.640 5.935 7.477 1.00 74.62 285 ASP A O 1
ATOM 2234 N N . ILE A 1 286 ? 12.018 6.881 6.273 1.00 79.06 286 ILE A N 1
ATOM 2235 C CA . ILE A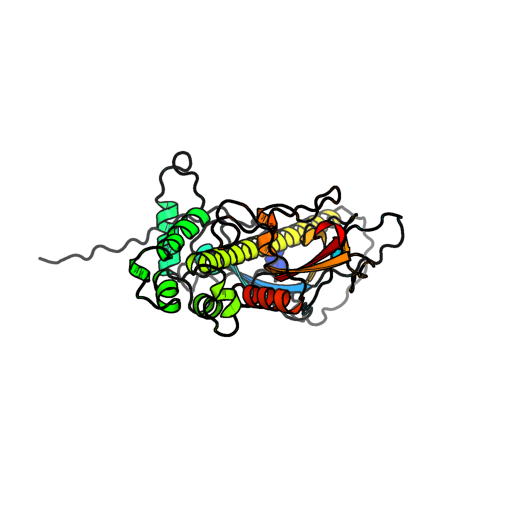 1 286 ? 12.920 7.308 5.176 1.00 79.06 286 ILE A CA 1
ATOM 2236 C C . ILE A 1 286 ? 13.934 8.343 5.671 1.00 79.06 286 ILE A C 1
ATOM 2238 O O . ILE A 1 286 ? 15.049 8.422 5.156 1.00 79.06 286 ILE A O 1
ATOM 2242 N N . ILE A 1 287 ? 13.526 9.156 6.645 1.00 81.31 287 ILE A N 1
ATOM 2243 C CA . ILE A 1 287 ? 14.362 10.153 7.303 1.00 81.31 287 ILE A CA 1
ATOM 2244 C C . ILE A 1 287 ? 14.343 9.814 8.784 1.00 81.31 287 ILE A C 1
ATOM 2246 O O . ILE A 1 287 ? 13.310 9.942 9.439 1.00 81.31 287 ILE A O 1
ATOM 2250 N N . GLU A 1 288 ? 15.485 9.369 9.284 1.00 81.69 288 GLU A N 1
ATOM 2251 C CA . GLU A 1 288 ? 15.659 8.964 10.672 1.00 81.69 288 GLU A CA 1
ATOM 2252 C C . GLU A 1 288 ? 15.656 10.190 11.602 1.00 81.69 288 GLU A C 1
ATOM 2254 O O . GLU A 1 288 ? 15.824 11.341 11.184 1.00 81.69 288 GLU A O 1
ATOM 2259 N N . SER A 1 289 ? 15.502 9.950 12.905 1.00 80.12 289 SER A N 1
ATOM 2260 C CA . SER A 1 289 ? 15.455 11.020 13.918 1.00 80.12 289 SER A CA 1
ATOM 2261 C C . SER A 1 289 ? 16.727 11.878 14.021 1.00 80.12 289 SER A C 1
ATOM 2263 O O . SER A 1 289 ? 16.672 12.961 14.599 1.00 80.12 289 SER A O 1
ATOM 2265 N N . ASP A 1 290 ? 17.850 11.417 13.464 1.00 80.81 290 ASP A N 1
ATOM 2266 C CA . ASP A 1 290 ? 19.125 12.140 13.379 1.00 80.81 290 ASP A CA 1
ATOM 2267 C C . ASP A 1 290 ? 19.323 12.879 12.038 1.00 80.81 290 ASP A C 1
ATOM 2269 O O . ASP A 1 290 ? 20.352 13.527 11.830 1.00 80.81 290 ASP A O 1
ATOM 2273 N N . GLY A 1 291 ? 18.339 12.802 11.135 1.00 75.62 291 GLY A N 1
ATOM 2274 C CA . GLY A 1 291 ? 18.362 13.413 9.809 1.00 75.62 291 GLY A CA 1
ATOM 2275 C C . GLY A 1 291 ? 19.030 12.567 8.723 1.00 75.62 291 GLY A C 1
ATOM 2276 O O . GLY A 1 291 ? 19.126 13.035 7.585 1.00 75.62 291 GLY A O 1
ATOM 2277 N N . THR A 1 292 ? 19.492 11.350 9.034 1.00 82.12 292 THR A N 1
ATOM 2278 C CA . THR A 1 292 ? 20.039 10.426 8.030 1.00 82.12 292 THR A CA 1
ATOM 2279 C C . THR A 1 292 ? 18.941 9.857 7.129 1.00 82.12 292 THR A C 1
ATOM 2281 O O . THR A 1 292 ? 17.786 9.711 7.530 1.00 82.12 292 THR A O 1
ATOM 2284 N N . VAL A 1 293 ? 19.296 9.562 5.873 1.00 82.69 293 VAL A N 1
ATOM 2285 C CA . VAL A 1 293 ? 18.361 9.021 4.877 1.00 82.69 293 VAL A CA 1
ATOM 2286 C C . VAL A 1 293 ? 18.482 7.502 4.826 1.00 82.69 293 VAL A C 1
ATOM 2288 O O . VAL A 1 293 ? 19.524 6.960 4.453 1.00 82.69 293 VAL A O 1
ATOM 2291 N N . ASN A 1 294 ? 17.389 6.812 5.133 1.00 84.19 294 ASN A N 1
ATOM 2292 C CA . ASN A 1 294 ? 17.274 5.369 5.022 1.00 84.19 294 ASN A CA 1
ATOM 2293 C C . ASN A 1 294 ? 16.669 4.997 3.661 1.00 84.19 294 ASN A C 1
ATOM 2295 O O . ASN A 1 294 ? 15.480 5.175 3.400 1.00 84.19 294 ASN A O 1
ATOM 2299 N N . LEU A 1 295 ? 17.502 4.455 2.770 1.00 84.31 295 LEU A N 1
ATOM 2300 C CA . LEU A 1 295 ? 17.075 4.028 1.433 1.00 84.31 295 LEU A CA 1
ATOM 2301 C C . LEU A 1 295 ? 16.544 2.588 1.396 1.00 84.31 295 LEU A C 1
ATOM 2303 O O . LEU A 1 295 ? 16.077 2.136 0.348 1.00 84.31 295 LEU A O 1
ATOM 2307 N N . ARG A 1 296 ? 16.590 1.845 2.509 1.00 83.75 296 ARG A N 1
ATOM 2308 C CA . ARG A 1 296 ? 16.117 0.454 2.561 1.00 83.75 296 ARG A CA 1
ATOM 2309 C C . ARG A 1 296 ? 14.648 0.308 2.131 1.00 83.75 296 ARG A C 1
ATOM 2311 O O . ARG A 1 296 ? 14.397 -0.588 1.323 1.00 83.75 296 ARG A O 1
ATOM 2318 N N . PRO A 1 297 ? 13.704 1.185 2.536 1.00 81.69 297 PRO A N 1
ATOM 2319 C CA . PRO A 1 297 ? 12.317 1.129 2.058 1.00 81.69 297 PRO A CA 1
ATOM 2320 C C . PRO A 1 297 ? 12.151 1.309 0.541 1.00 81.69 297 PRO A C 1
ATOM 2322 O O . PRO A 1 297 ? 11.126 0.946 -0.040 1.00 81.69 297 PRO A O 1
ATOM 2325 N N . LEU A 1 298 ? 13.164 1.875 -0.118 1.00 84.69 298 LEU A N 1
ATOM 2326 C CA . LEU A 1 298 ? 13.168 2.161 -1.552 1.00 84.69 298 LEU A CA 1
ATOM 2327 C C . LEU A 1 298 ? 13.819 1.054 -2.380 1.00 84.69 298 LEU A C 1
ATOM 2329 O O . LEU A 1 298 ? 13.746 1.097 -3.613 1.00 84.69 298 LEU A O 1
ATOM 2333 N N . SER A 1 299 ? 14.400 0.058 -1.710 1.00 83.38 299 SER A N 1
ATOM 2334 C CA . SER A 1 299 ? 15.099 -1.048 -2.345 1.00 83.38 299 SER A CA 1
ATOM 2335 C C . SER A 1 299 ? 14.163 -1.896 -3.196 1.00 83.38 299 SER A C 1
ATOM 2337 O O . SER A 1 299 ? 13.006 -2.142 -2.857 1.00 83.38 299 SER A O 1
ATOM 2339 N N . THR A 1 300 ? 14.699 -2.368 -4.311 1.00 81.88 300 THR A N 1
ATOM 2340 C CA . THR A 1 300 ? 14.117 -3.425 -5.137 1.00 81.88 300 THR A CA 1
ATOM 2341 C C . THR A 1 300 ? 14.868 -4.709 -4.817 1.00 81.88 300 THR A C 1
ATOM 2343 O O . THR A 1 300 ? 16.101 -4.709 -4.812 1.00 81.88 300 THR A O 1
ATOM 2346 N N . TYR A 1 301 ? 14.133 -5.756 -4.447 1.00 78.62 301 TYR A N 1
ATOM 2347 C CA . TYR A 1 301 ? 14.705 -7.043 -4.051 1.00 78.62 301 TYR A CA 1
ATOM 2348 C C . TYR A 1 301 ? 15.263 -7.808 -5.255 1.00 78.62 301 TYR A C 1
ATOM 2350 O O . TYR A 1 301 ? 14.886 -7.494 -6.389 1.00 78.62 301 TYR A O 1
ATOM 2358 N N . PRO A 1 302 ? 16.154 -8.791 -5.028 1.00 78.75 302 PRO A N 1
ATOM 2359 C CA . PRO A 1 302 ? 16.782 -9.536 -6.102 1.00 78.75 302 PRO A CA 1
ATOM 2360 C C . PRO A 1 302 ? 15.771 -10.336 -6.931 1.00 78.75 302 PRO A C 1
ATOM 2362 O O . PRO A 1 302 ? 14.671 -10.637 -6.465 1.00 78.75 302 PRO A O 1
ATOM 2365 N N . GLY A 1 303 ? 16.168 -10.708 -8.145 1.00 71.56 303 GLY A N 1
ATOM 2366 C CA . GLY A 1 303 ? 15.350 -11.480 -9.087 1.00 71.56 303 GLY A CA 1
ATOM 2367 C C . GLY A 1 303 ? 14.811 -10.668 -10.266 1.00 71.56 303 GLY A C 1
ATOM 2368 O O . GLY A 1 303 ? 14.046 -11.205 -11.065 1.00 71.56 303 GLY A O 1
ATOM 2369 N N . GLY A 1 304 ? 15.214 -9.399 -10.385 1.00 72.69 304 GLY A N 1
ATOM 2370 C CA . GLY A 1 304 ? 15.000 -8.597 -11.588 1.00 72.69 304 GLY A CA 1
ATOM 2371 C C . GLY A 1 304 ? 16.031 -8.890 -12.681 1.00 72.69 304 GLY A C 1
ATOM 2372 O O . GLY A 1 304 ? 17.035 -9.570 -12.463 1.00 72.69 304 GLY A O 1
ATOM 2373 N N . ASP A 1 305 ? 15.784 -8.335 -13.862 1.00 69.88 305 ASP A N 1
ATOM 2374 C CA . ASP A 1 305 ? 16.642 -8.419 -15.049 1.00 69.88 305 ASP A CA 1
ATOM 2375 C C . ASP A 1 305 ? 18.035 -7.795 -14.846 1.00 69.88 305 ASP A C 1
ATOM 2377 O O . ASP A 1 305 ? 19.027 -8.337 -15.333 1.00 69.88 305 ASP A O 1
ATOM 2381 N N . PHE A 1 306 ? 18.122 -6.698 -14.085 1.00 79.88 306 PHE A N 1
ATOM 2382 C CA . PHE A 1 306 ? 19.382 -6.004 -13.780 1.00 79.88 306 PHE A CA 1
ATOM 2383 C C . PHE A 1 306 ? 19.875 -6.188 -12.338 1.00 79.88 306 PHE A C 1
ATOM 2385 O O . PHE A 1 306 ? 20.918 -5.644 -11.982 1.00 79.88 306 PHE A O 1
ATOM 2392 N N . ASN A 1 307 ? 19.148 -6.929 -11.499 1.00 86.06 307 ASN A N 1
ATOM 2393 C CA . ASN A 1 307 ? 19.490 -7.125 -10.090 1.00 86.06 307 ASN A CA 1
ATOM 2394 C C . ASN A 1 307 ? 19.172 -8.557 -9.629 1.00 86.06 307 ASN A C 1
ATOM 2396 O O . ASN A 1 307 ? 18.383 -8.792 -8.720 1.00 86.06 307 ASN A O 1
ATOM 2400 N N . PHE A 1 308 ? 19.761 -9.552 -10.291 1.00 80.56 308 PHE A N 1
ATOM 2401 C CA . PHE A 1 308 ? 19.421 -10.956 -10.050 1.00 80.56 308 PHE A CA 1
ATOM 2402 C C . PHE A 1 308 ? 19.715 -11.426 -8.612 1.00 80.56 308 PHE A C 1
ATOM 2404 O O . PHE A 1 308 ? 18.865 -12.069 -8.002 1.00 80.56 308 PHE A O 1
ATOM 2411 N N . ASP A 1 309 ? 20.879 -11.087 -8.052 1.00 87.50 309 ASP A N 1
ATOM 2412 C CA . ASP A 1 309 ? 21.359 -11.563 -6.744 1.00 87.50 309 ASP A CA 1
ATOM 2413 C C . ASP A 1 309 ? 21.656 -10.440 -5.732 1.00 87.50 309 ASP A C 1
ATOM 2415 O O . ASP A 1 309 ? 22.117 -10.707 -4.621 1.00 87.50 309 ASP A O 1
ATOM 2419 N N . PHE A 1 310 ? 21.344 -9.185 -6.070 1.00 83.19 310 PHE A N 1
ATOM 2420 C CA . PHE A 1 310 ? 21.550 -8.038 -5.188 1.00 83.19 310 PHE A CA 1
ATOM 2421 C C . PHE A 1 310 ? 20.356 -7.078 -5.150 1.00 83.19 310 PHE A C 1
ATOM 2423 O O . PHE A 1 310 ? 19.513 -7.012 -6.046 1.00 83.19 310 PHE A O 1
ATOM 2430 N N . ASN A 1 311 ? 20.292 -6.310 -4.064 1.00 84.31 311 ASN A N 1
ATOM 2431 C CA . ASN A 1 311 ? 19.317 -5.244 -3.885 1.00 84.31 311 ASN A CA 1
ATOM 2432 C C . ASN A 1 311 ? 19.689 -4.036 -4.749 1.00 84.31 311 ASN A C 1
ATOM 2434 O O . ASN A 1 311 ? 20.813 -3.545 -4.660 1.00 84.31 311 ASN A O 1
ATOM 2438 N N . ALA A 1 312 ? 18.738 -3.514 -5.520 1.00 86.06 312 ALA A N 1
ATOM 2439 C CA . ALA A 1 312 ? 18.959 -2.360 -6.388 1.00 86.06 312 ALA A CA 1
ATOM 2440 C C . ALA A 1 312 ? 18.077 -1.161 -6.021 1.00 86.06 312 ALA A C 1
ATOM 2442 O O . ALA A 1 312 ? 17.026 -1.283 -5.389 1.00 86.06 312 ALA A O 1
ATOM 2443 N N . GLN A 1 313 ? 18.510 0.021 -6.453 1.00 86.62 313 GLN A N 1
ATOM 2444 C CA . GLN A 1 313 ? 17.780 1.275 -6.312 1.00 86.62 313 GLN A CA 1
ATOM 2445 C C . GLN A 1 313 ? 17.508 1.843 -7.704 1.00 86.62 313 GLN A C 1
ATOM 2447 O O . GLN A 1 313 ? 18.365 2.497 -8.289 1.00 86.62 313 GLN A O 1
ATOM 2452 N N . TYR A 1 314 ? 16.313 1.589 -8.236 1.00 88.06 314 TYR A N 1
ATOM 2453 C CA . TYR A 1 314 ? 15.887 2.185 -9.502 1.00 88.06 314 TYR A CA 1
ATOM 2454 C C . TYR A 1 314 ? 15.334 3.590 -9.278 1.00 88.06 314 TYR A C 1
ATOM 2456 O O . TYR A 1 314 ? 14.445 3.780 -8.435 1.00 88.06 314 TYR A O 1
ATOM 2464 N N . TRP A 1 315 ? 15.871 4.529 -10.053 1.00 91.94 315 TRP A N 1
ATOM 2465 C CA . TRP A 1 315 ? 15.530 5.945 -10.098 1.00 91.94 315 TRP A CA 1
ATOM 2466 C C . TRP A 1 315 ? 15.523 6.420 -11.551 1.00 91.94 315 TRP A C 1
ATOM 2468 O O . TRP A 1 315 ? 16.204 5.837 -12.392 1.00 91.94 315 TRP A O 1
ATOM 2478 N N . THR A 1 316 ? 14.787 7.490 -11.834 1.00 92.50 316 THR A N 1
ATOM 2479 C CA . THR A 1 316 ? 14.637 8.044 -13.187 1.00 92.50 316 THR A CA 1
ATOM 2480 C C . THR A 1 316 ? 14.910 9.551 -13.183 1.00 92.50 316 THR A C 1
ATOM 2482 O O . THR A 1 316 ? 14.455 10.226 -12.260 1.00 92.50 316 THR A O 1
ATOM 2485 N N . PRO A 1 317 ? 15.653 10.118 -14.150 1.00 92.94 317 PRO A N 1
ATOM 2486 C CA . PRO A 1 317 ? 15.803 11.569 -14.263 1.00 92.94 317 PRO A CA 1
ATOM 2487 C C . PRO A 1 317 ? 14.543 12.255 -14.820 1.00 92.94 317 PRO A C 1
ATOM 2489 O O . PRO A 1 317 ? 14.350 13.448 -14.594 1.00 92.94 317 PRO A O 1
ATOM 2492 N N . GLU A 1 318 ? 13.661 11.517 -15.500 1.00 94.62 318 GLU A N 1
ATOM 2493 C CA . GLU A 1 318 ? 12.374 12.009 -16.002 1.00 94.62 318 GLU A CA 1
ATOM 2494 C C . GLU A 1 318 ? 11.285 11.932 -14.921 1.00 94.62 318 GLU A C 1
ATOM 2496 O O . GLU A 1 318 ? 10.914 10.845 -14.461 1.00 94.62 318 GLU A O 1
ATOM 2501 N N . ILE A 1 319 ? 10.737 13.085 -14.527 1.00 93.12 319 ILE A N 1
ATOM 2502 C CA . ILE A 1 319 ? 9.654 13.162 -13.535 1.00 93.12 319 ILE A CA 1
ATOM 2503 C C . ILE A 1 319 ? 8.364 12.514 -14.055 1.00 93.12 319 ILE A C 1
ATOM 2505 O O . ILE A 1 319 ? 7.617 11.918 -13.283 1.00 93.12 319 ILE A O 1
ATOM 2509 N N . GLU A 1 320 ? 8.130 12.562 -15.365 1.00 94.94 320 GLU A N 1
ATOM 2510 C CA . GLU A 1 320 ? 6.971 11.972 -16.032 1.00 94.94 320 GLU A CA 1
ATOM 2511 C C . GLU A 1 320 ? 6.946 10.452 -15.854 1.00 94.94 320 GLU A C 1
ATOM 2513 O O . GLU A 1 320 ? 5.896 9.880 -15.567 1.00 94.94 320 GLU A O 1
ATOM 2518 N N . THR A 1 321 ? 8.110 9.802 -15.938 1.00 94.50 321 THR A N 1
ATOM 2519 C CA . THR A 1 321 ? 8.239 8.366 -15.671 1.00 94.50 321 THR A CA 1
ATOM 2520 C C . THR A 1 321 ? 7.854 8.058 -14.225 1.00 94.50 321 THR A C 1
ATOM 2522 O O . THR A 1 321 ? 7.050 7.161 -13.977 1.00 94.50 321 THR A O 1
ATOM 2525 N N . ALA A 1 322 ? 8.370 8.820 -13.254 1.00 94.81 322 ALA A N 1
ATOM 2526 C CA . ALA A 1 322 ? 8.001 8.639 -11.850 1.00 94.81 322 ALA A CA 1
ATOM 2527 C C . ALA A 1 322 ? 6.495 8.859 -11.615 1.00 94.81 322 ALA A C 1
ATOM 2529 O O . ALA A 1 322 ? 5.873 8.121 -10.851 1.00 94.81 322 ALA A O 1
ATOM 2530 N N . GLU A 1 323 ? 5.894 9.823 -12.305 1.00 94.88 323 GLU A N 1
ATOM 2531 C CA . GLU A 1 323 ? 4.465 10.107 -12.231 1.00 94.88 323 GLU A CA 1
ATOM 2532 C C . GLU A 1 323 ? 3.606 8.954 -12.785 1.00 94.88 323 GLU A C 1
ATOM 2534 O O . GLU A 1 323 ? 2.580 8.623 -12.191 1.00 94.88 323 GLU A O 1
ATOM 2539 N N . GLU A 1 324 ? 4.029 8.265 -13.850 1.00 95.81 324 GLU A N 1
ATOM 2540 C CA . GLU A 1 324 ? 3.327 7.068 -14.341 1.00 95.81 324 GLU A CA 1
ATOM 2541 C C . GLU A 1 324 ? 3.371 5.908 -13.329 1.00 95.81 324 GLU A C 1
ATOM 2543 O O . GLU A 1 324 ? 2.343 5.275 -13.071 1.00 95.81 324 GLU A O 1
ATOM 2548 N N . TYR A 1 325 ? 4.508 5.680 -12.656 1.00 94.94 325 TYR A N 1
ATOM 2549 C CA . TYR A 1 325 ? 4.589 4.713 -11.548 1.00 94.94 325 TYR A CA 1
ATOM 2550 C C . TYR A 1 325 ? 3.688 5.098 -10.369 1.00 94.94 325 TYR A C 1
ATOM 2552 O O . TYR A 1 325 ? 3.030 4.230 -9.786 1.00 94.94 325 TYR A O 1
ATOM 2560 N N . ARG A 1 326 ? 3.615 6.392 -10.031 1.00 94.94 326 ARG A N 1
ATOM 2561 C CA . ARG A 1 326 ? 2.718 6.904 -8.984 1.00 94.94 326 ARG A CA 1
ATOM 2562 C C . ARG A 1 326 ? 1.250 6.641 -9.342 1.00 94.94 326 ARG A C 1
ATOM 2564 O O . ARG A 1 326 ? 0.520 6.083 -8.524 1.00 94.94 326 ARG A O 1
ATOM 2571 N N . LYS A 1 327 ? 0.829 6.981 -10.566 1.00 95.38 327 LYS A N 1
ATOM 2572 C CA . LYS A 1 327 ? -0.537 6.736 -11.066 1.00 95.38 327 LYS A CA 1
ATOM 2573 C C . LYS A 1 327 ? -0.880 5.250 -11.108 1.00 95.38 327 LYS A C 1
ATOM 2575 O O . LYS A 1 327 ? -2.008 4.879 -10.788 1.00 95.38 327 LYS A O 1
ATOM 2580 N N . PHE A 1 328 ? 0.071 4.390 -11.473 1.00 96.31 328 PHE A N 1
ATOM 2581 C CA . PHE A 1 328 ? -0.161 2.948 -11.467 1.00 96.31 328 PHE A CA 1
ATOM 2582 C C . PHE A 1 328 ? -0.375 2.410 -10.046 1.00 96.31 328 PHE A C 1
ATOM 2584 O O . PHE A 1 328 ? -1.274 1.599 -9.824 1.00 96.31 328 PHE A O 1
ATOM 2591 N N . ALA A 1 329 ? 0.399 2.891 -9.066 1.00 94.88 329 ALA A N 1
ATOM 2592 C CA . ALA A 1 329 ? 0.179 2.565 -7.658 1.00 94.88 329 ALA A CA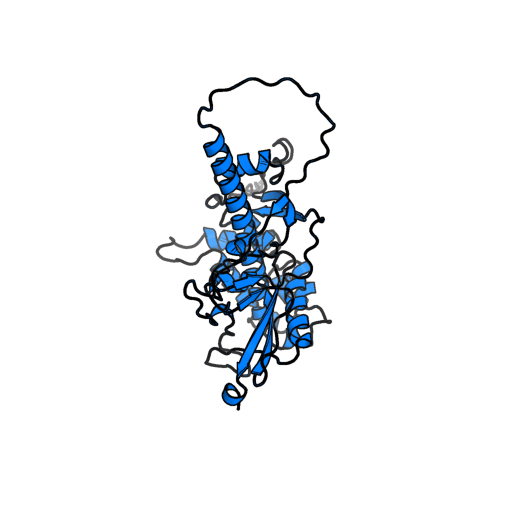 1
ATOM 2593 C C . ALA A 1 329 ? -1.204 3.041 -7.173 1.00 94.88 329 ALA A C 1
ATOM 2595 O O . ALA A 1 329 ? -1.950 2.258 -6.590 1.00 94.88 329 ALA A O 1
ATOM 2596 N N . GLU A 1 330 ? -1.587 4.280 -7.494 1.00 94.25 330 GLU A N 1
ATOM 2597 C CA . GLU A 1 330 ? -2.906 4.846 -7.169 1.00 94.25 330 GLU A CA 1
ATOM 2598 C C . GLU A 1 330 ? -4.052 4.021 -7.780 1.00 94.25 330 GLU A C 1
ATOM 2600 O O . GLU A 1 330 ? -5.057 3.745 -7.126 1.00 94.25 330 GLU A O 1
ATOM 2605 N N . ARG A 1 331 ? -3.888 3.562 -9.028 1.00 95.94 331 ARG A N 1
ATOM 2606 C CA . ARG A 1 331 ? -4.894 2.762 -9.738 1.00 95.94 331 ARG A CA 1
ATOM 2607 C C . ARG A 1 331 ? -5.147 1.402 -9.081 1.00 95.94 331 ARG A C 1
ATOM 2609 O O . ARG A 1 331 ? -6.298 0.950 -9.079 1.00 95.94 331 ARG A O 1
ATOM 2616 N N . ARG A 1 332 ? -4.089 0.749 -8.587 1.00 95.50 332 ARG A N 1
ATOM 2617 C CA . ARG A 1 332 ? -4.133 -0.575 -7.934 1.00 95.50 332 ARG A CA 1
ATOM 2618 C C . ARG A 1 332 ? -4.565 -0.502 -6.474 1.00 95.50 332 ARG A C 1
ATOM 2620 O O . ARG A 1 332 ? -5.242 -1.412 -6.001 1.00 95.50 332 ARG A O 1
ATOM 2627 N N . SER A 1 333 ? -4.226 0.594 -5.804 1.00 94.44 333 SER A N 1
ATOM 2628 C CA . SER A 1 333 ? -4.425 0.783 -4.369 1.00 94.44 333 SER A CA 1
ATOM 2629 C C . SER A 1 333 ? -5.062 2.145 -4.077 1.00 94.44 333 SER A C 1
ATOM 2631 O O . SER A 1 333 ? -4.405 3.037 -3.548 1.00 94.44 333 SER A O 1
ATOM 2633 N N . PRO A 1 334 ? -6.360 2.333 -4.379 1.00 89.44 334 PRO A N 1
ATOM 2634 C CA . PRO A 1 334 ? -7.023 3.639 -4.273 1.00 89.44 334 PRO A CA 1
ATOM 2635 C C . PRO A 1 334 ? -7.169 4.158 -2.834 1.00 89.44 334 PRO A C 1
ATOM 2637 O O . PRO A 1 334 ? -7.440 5.339 -2.624 1.00 89.44 334 PRO A O 1
ATOM 2640 N N . ALA A 1 335 ? -7.034 3.279 -1.839 1.00 87.44 335 ALA A N 1
ATOM 2641 C CA . ALA A 1 335 ? -7.045 3.652 -0.427 1.00 87.44 335 ALA A CA 1
ATOM 2642 C C . ALA A 1 335 ? -5.667 4.100 0.091 1.00 87.44 335 ALA A C 1
ATOM 2644 O O . ALA A 1 335 ? -5.606 4.661 1.186 1.00 87.44 335 ALA A O 1
ATOM 2645 N N . ALA A 1 336 ? -4.597 3.832 -0.665 1.00 88.69 336 ALA A N 1
ATOM 2646 C CA . ALA A 1 336 ? -3.229 4.157 -0.291 1.00 88.69 336 ALA A CA 1
ATOM 2647 C C . ALA A 1 336 ? -2.868 5.588 -0.690 1.00 88.69 336 ALA A C 1
ATOM 2649 O O . ALA A 1 336 ? -3.277 6.085 -1.745 1.00 88.69 336 ALA A O 1
ATOM 2650 N N . ASP A 1 337 ? -2.045 6.230 0.131 1.00 87.12 337 ASP A N 1
ATOM 2651 C CA . ASP A 1 337 ? -1.398 7.473 -0.259 1.00 87.12 337 ASP A CA 1
ATOM 2652 C C . ASP A 1 337 ? -0.280 7.154 -1.265 1.00 87.12 337 ASP A C 1
ATOM 2654 O O . ASP A 1 337 ? 0.417 6.140 -1.163 1.00 87.12 337 ASP A O 1
ATOM 2658 N N . THR A 1 338 ? -0.073 8.023 -2.255 1.00 89.69 338 THR A N 1
ATOM 2659 C CA . THR A 1 338 ? 1.016 7.884 -3.236 1.00 89.69 338 THR A CA 1
ATOM 2660 C C . THR A 1 338 ? 1.920 9.105 -3.216 1.00 89.69 338 THR A C 1
ATOM 2662 O O . THR A 1 338 ? 1.501 10.200 -2.845 1.00 89.69 338 THR A O 1
ATOM 2665 N N . CYS A 1 339 ? 3.180 8.924 -3.600 1.00 89.88 339 CYS A N 1
ATOM 2666 C CA . CYS A 1 339 ? 4.170 9.992 -3.596 1.00 89.88 339 CYS A CA 1
ATOM 2667 C C . CYS A 1 339 ? 5.142 9.876 -4.772 1.00 89.88 339 CYS A C 1
ATOM 2669 O O . CYS A 1 339 ? 5.400 8.781 -5.281 1.00 89.88 339 CYS A O 1
ATOM 2671 N N . ILE A 1 340 ? 5.730 11.015 -5.141 1.00 90.81 340 ILE A N 1
ATOM 2672 C CA . ILE A 1 340 ? 6.999 11.076 -5.865 1.00 90.81 340 ILE A CA 1
ATOM 2673 C C . ILE A 1 340 ? 8.079 11.420 -4.848 1.00 90.81 340 ILE A C 1
ATOM 2675 O O . ILE A 1 340 ? 7.966 12.397 -4.111 1.00 90.81 340 ILE A O 1
ATOM 2679 N N . ILE A 1 341 ? 9.129 10.614 -4.821 1.00 90.12 341 ILE A N 1
ATOM 2680 C CA . ILE A 1 341 ? 10.341 10.880 -4.059 1.00 90.12 341 ILE A CA 1
ATOM 2681 C C . ILE A 1 341 ? 11.334 11.520 -5.017 1.00 90.12 341 ILE A C 1
ATOM 2683 O O . ILE A 1 341 ? 11.583 10.980 -6.094 1.00 90.12 341 ILE A O 1
ATOM 2687 N N . HIS A 1 342 ? 11.890 12.659 -4.619 1.00 90.88 342 HIS A N 1
ATOM 2688 C CA . HIS A 1 342 ? 12.891 13.410 -5.368 1.00 90.88 342 HIS A CA 1
ATOM 2689 C C . HIS A 1 342 ? 14.180 13.460 -4.556 1.00 90.88 342 HIS A C 1
ATOM 2691 O O . HIS A 1 342 ? 14.171 13.883 -3.401 1.00 90.88 342 HIS A O 1
ATOM 2697 N N . ILE A 1 343 ? 15.281 13.020 -5.158 1.00 89.44 343 ILE A N 1
ATOM 2698 C CA . ILE A 1 343 ? 16.623 13.168 -4.596 1.00 89.44 343 ILE A CA 1
ATOM 2699 C C . ILE A 1 343 ? 17.487 13.993 -5.545 1.00 89.44 343 ILE A C 1
ATOM 2701 O O . ILE A 1 343 ? 17.314 13.964 -6.765 1.00 89.44 343 ILE A O 1
ATOM 2705 N N . GLN A 1 344 ? 18.443 14.717 -4.970 1.00 89.94 344 GLN A N 1
ATOM 2706 C CA . GLN A 1 344 ? 19.460 15.449 -5.710 1.00 89.94 344 GLN A CA 1
ATOM 2707 C C . GLN A 1 344 ? 20.816 14.845 -5.379 1.00 89.94 344 GLN A C 1
ATOM 2709 O O . GLN A 1 344 ? 21.217 14.810 -4.218 1.00 89.94 344 GLN A O 1
ATOM 2714 N N . VAL A 1 345 ? 21.516 14.360 -6.399 1.00 90.06 345 VAL A N 1
ATOM 2715 C CA . VAL A 1 345 ? 22.782 13.640 -6.239 1.00 90.06 345 VAL A CA 1
ATOM 2716 C C . VAL A 1 345 ? 23.896 14.407 -6.954 1.00 90.06 345 VAL A C 1
ATOM 2718 O O . VAL A 1 345 ? 23.691 14.794 -8.107 1.00 90.06 345 VAL A O 1
ATOM 2721 N N . PRO A 1 346 ? 25.067 14.645 -6.330 1.00 91.50 346 PRO A N 1
ATOM 2722 C CA . PRO A 1 346 ? 26.184 15.300 -7.003 1.00 91.50 346 PRO A CA 1
ATOM 2723 C C . PRO A 1 346 ? 26.569 14.559 -8.287 1.00 91.50 346 PRO A C 1
ATOM 2725 O O . PRO A 1 346 ? 26.719 13.338 -8.272 1.00 91.50 346 PRO A O 1
ATOM 2728 N N . ARG A 1 347 ? 26.799 15.280 -9.391 1.00 88.81 347 ARG A N 1
ATOM 2729 C CA . ARG A 1 347 ? 27.222 14.674 -10.673 1.00 88.81 347 ARG A CA 1
ATOM 2730 C C . ARG A 1 347 ? 28.408 13.695 -10.552 1.00 88.81 347 ARG A C 1
ATOM 2732 O O . ARG A 1 347 ? 28.339 12.650 -11.193 1.00 88.81 347 ARG A O 1
ATOM 2739 N N . PRO A 1 348 ? 29.450 13.953 -9.730 1.00 90.94 348 PRO A N 1
ATOM 2740 C CA . PRO A 1 348 ? 30.570 13.019 -9.567 1.00 90.94 348 PRO A CA 1
ATOM 2741 C C . PRO A 1 348 ? 30.213 11.672 -8.923 1.00 90.94 348 PRO A C 1
ATOM 2743 O O . PRO A 1 348 ? 31.047 10.782 -8.912 1.00 90.94 348 PRO A O 1
ATOM 2746 N N . PHE A 1 349 ? 29.020 11.520 -8.343 1.00 85.25 349 PHE A N 1
ATOM 2747 C CA . PHE A 1 349 ? 28.592 10.261 -7.727 1.00 85.25 349 PHE A CA 1
ATOM 2748 C C . PHE A 1 349 ? 28.070 9.241 -8.752 1.00 85.25 349 PHE A C 1
ATOM 2750 O O . PHE A 1 349 ? 28.053 8.048 -8.469 1.00 85.25 349 PHE A O 1
ATOM 2757 N N . ILE A 1 350 ? 27.613 9.706 -9.921 1.00 78.31 350 ILE A N 1
ATOM 2758 C CA . ILE A 1 350 ? 26.994 8.866 -10.963 1.00 78.31 350 ILE A CA 1
ATOM 2759 C C . ILE A 1 350 ? 27.975 8.562 -12.113 1.00 78.31 350 ILE A C 1
ATOM 2761 O O . ILE A 1 350 ? 27.753 7.606 -12.853 1.00 78.31 350 ILE A O 1
ATOM 2765 N N . ASN A 1 351 ? 29.048 9.351 -12.252 1.00 56.19 351 ASN A N 1
ATOM 2766 C CA . ASN A 1 351 ? 30.013 9.273 -13.358 1.00 56.19 351 ASN A CA 1
ATOM 2767 C C . ASN A 1 351 ? 31.271 8.470 -13.037 1.00 56.19 351 ASN A C 1
ATOM 2769 O O . ASN A 1 351 ? 31.816 8.656 -11.926 1.00 56.19 351 ASN A O 1
#

Sequence (351 aa):
MSLQAIPEHHADLPSGPSVFTLQQIRCLEEAAILLPEPQPNASANASGKRKVSAVFSAPRSVSSSSTSSSSSASVATHGFQPNVIRTFDIPMAEESVEVLEYIGFVPDVARLIYDRYCGRPSPSQNPDDLMAYVTAHLASLSRRQYDNMSHQEALADVGLTRQIQEAITDPRFSHIFGTQTLTYWAQDTVETNYAALLRQQQLLQSHANKRIAHKKKHKRPR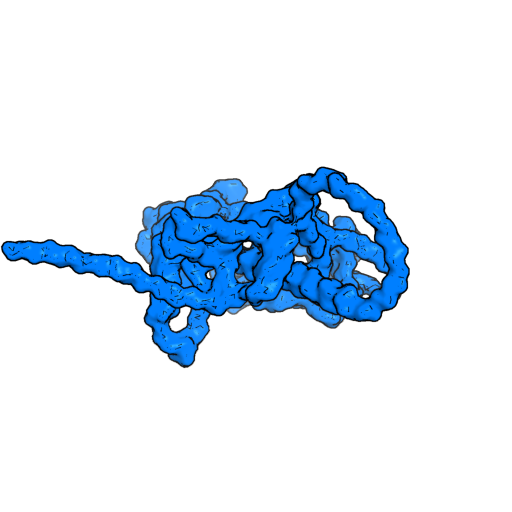HEPSREDQDPSEQQPVTATINMTPQDFQFPDPYVMVQPDANILADHISLYKGKAYDKLRPAGDIIESDGTVNLRPLSTYPGGDFNFDFNAQYWTPEIETAEEYRKFAERRSPAADTCIIHIQVPRPFIN

Organism: Penicillium crustosum (NCBI:txid36656)